Protein AF-A0A3B9NV76-F1 (afdb_monomer_lite)

Structure (mmCIF, N/CA/C/O backbone):
data_AF-A0A3B9NV76-F1
#
_entry.id   AF-A0A3B9NV76-F1
#
loop_
_atom_site.group_PDB
_atom_site.id
_atom_site.type_symbol
_atom_site.label_atom_id
_atom_site.label_alt_id
_atom_site.label_comp_id
_atom_site.label_asym_id
_atom_site.label_entity_id
_atom_site.label_seq_id
_atom_site.pdbx_PDB_ins_code
_atom_site.Cartn_x
_atom_site.Cartn_y
_atom_site.Cartn_z
_atom_site.occupancy
_atom_site.B_iso_or_equiv
_atom_site.auth_seq_id
_atom_site.auth_comp_id
_atom_site.auth_asym_id
_atom_site.auth_atom_id
_atom_site.pdbx_PDB_model_num
ATOM 1 N N . MET A 1 1 ? 49.166 4.875 -33.385 1.00 52.06 1 MET A N 1
ATOM 2 C CA . MET A 1 1 ? 49.698 3.886 -34.347 1.00 52.06 1 MET A CA 1
ATOM 3 C C . MET A 1 1 ? 51.202 4.058 -34.352 1.00 52.06 1 MET A C 1
ATOM 5 O O . MET A 1 1 ? 51.636 5.178 -34.588 1.00 52.06 1 MET A O 1
ATOM 9 N N . ASP A 1 2 ? 51.957 3.009 -34.042 1.00 41.31 2 ASP A N 1
ATOM 10 C CA . ASP A 1 2 ? 53.399 2.973 -34.305 1.00 41.31 2 ASP A CA 1
ATOM 11 C C . ASP A 1 2 ? 53.609 2.638 -35.794 1.00 41.31 2 ASP A C 1
ATOM 13 O O . ASP A 1 2 ? 52.880 1.805 -36.341 1.00 41.31 2 ASP A O 1
ATOM 17 N N . VAL A 1 3 ? 54.504 3.350 -36.479 1.00 53.75 3 VAL A N 1
ATOM 18 C CA . VAL A 1 3 ? 54.592 3.386 -37.951 1.00 53.75 3 VAL A CA 1
ATOM 19 C C . VAL A 1 3 ? 55.980 2.985 -38.437 1.00 53.75 3 VAL A C 1
ATOM 21 O O . VAL A 1 3 ? 56.917 3.776 -38.414 1.00 53.75 3 VAL A O 1
ATOM 24 N N . SER A 1 4 ? 56.086 1.775 -38.987 1.00 53.44 4 SER A N 1
ATOM 25 C CA . SER A 1 4 ? 57.251 1.292 -39.741 1.00 53.44 4 SER A CA 1
ATOM 26 C C . SER A 1 4 ? 57.114 1.529 -41.259 1.00 53.44 4 SER A C 1
ATOM 28 O O . SER A 1 4 ? 57.466 0.672 -42.067 1.00 53.44 4 SER A O 1
ATOM 30 N N . GLY A 1 5 ? 56.585 2.688 -41.679 1.00 62.75 5 GLY A N 1
ATOM 31 C CA . GLY A 1 5 ? 56.423 3.037 -43.098 1.00 62.75 5 GLY A CA 1
ATOM 32 C C . GLY A 1 5 ? 55.831 4.431 -43.345 1.00 62.75 5 GLY A C 1
ATOM 33 O O . GLY A 1 5 ? 55.229 5.025 -42.455 1.00 62.75 5 GLY A O 1
ATOM 34 N N . SER A 1 6 ? 56.000 4.962 -44.562 1.00 58.28 6 SER A N 1
ATOM 35 C CA . SER A 1 6 ? 55.630 6.341 -44.938 1.00 58.28 6 SER A CA 1
ATOM 36 C C . SER A 1 6 ? 54.193 6.513 -45.452 1.00 58.28 6 SER A C 1
ATOM 38 O O . SER A 1 6 ? 53.799 7.622 -45.813 1.00 58.28 6 SER A O 1
ATOM 40 N N . THR A 1 7 ? 53.380 5.452 -45.514 1.00 53.25 7 THR A N 1
ATOM 41 C CA . THR A 1 7 ? 51.989 5.549 -45.988 1.00 53.25 7 THR A CA 1
ATOM 42 C C . THR A 1 7 ? 51.076 4.597 -45.222 1.00 53.25 7 THR A C 1
ATOM 44 O O . THR A 1 7 ? 51.185 3.379 -45.336 1.00 53.25 7 THR A O 1
ATOM 47 N N . ILE A 1 8 ? 50.142 5.162 -44.455 1.00 58.53 8 ILE A N 1
ATOM 48 C CA . ILE A 1 8 ? 49.041 4.421 -43.834 1.00 58.53 8 ILE A CA 1
ATOM 49 C C . ILE A 1 8 ? 47.914 4.354 -44.867 1.00 58.53 8 ILE A C 1
ATOM 51 O O . ILE A 1 8 ? 47.322 5.381 -45.187 1.00 58.53 8 ILE A O 1
ATOM 55 N N . THR A 1 9 ? 47.608 3.163 -45.384 1.00 58.91 9 THR A N 1
ATOM 56 C CA . THR A 1 9 ? 46.410 2.953 -46.214 1.00 58.91 9 THR A CA 1
ATOM 57 C C . THR A 1 9 ? 45.341 2.288 -45.346 1.00 58.91 9 THR A C 1
ATOM 59 O O . THR A 1 9 ? 45.546 1.145 -44.934 1.00 58.91 9 THR A O 1
ATOM 62 N N . PRO A 1 10 ? 44.232 2.971 -45.006 1.00 62.22 10 PRO A N 1
ATOM 63 C CA . PRO A 1 10 ? 43.134 2.353 -44.273 1.00 62.22 10 PRO A CA 1
ATOM 64 C C . PRO A 1 10 ? 42.539 1.195 -45.082 1.00 62.22 10 PRO A C 1
ATOM 66 O O . PRO A 1 10 ? 42.147 1.384 -46.232 1.00 62.22 10 PRO A O 1
ATOM 69 N N . ASP A 1 11 ? 42.467 0.007 -44.484 1.00 67.62 11 ASP A N 1
ATOM 70 C CA . ASP A 1 11 ? 41.766 -1.136 -45.073 1.00 67.62 11 ASP A CA 1
ATOM 71 C C . ASP A 1 11 ? 40.276 -1.098 -44.687 1.00 67.62 11 ASP A C 1
ATOM 73 O O . ASP A 1 11 ? 39.910 -0.607 -43.615 1.00 67.62 11 ASP A O 1
ATOM 77 N N . ARG A 1 12 ? 39.407 -1.613 -45.560 1.00 72.50 12 ARG A N 1
ATOM 78 C CA . ARG A 1 12 ? 37.956 -1.692 -45.342 1.00 72.50 12 ARG A CA 1
ATOM 79 C C . ARG A 1 12 ? 37.466 -3.097 -45.663 1.00 72.50 12 ARG A C 1
ATOM 81 O O . ARG A 1 12 ? 37.439 -3.501 -46.824 1.00 72.50 12 ARG A O 1
ATOM 88 N N . LYS A 1 13 ? 36.969 -3.801 -44.645 1.00 80.62 13 LYS A N 1
ATOM 89 C CA . LYS A 1 13 ? 36.337 -5.119 -44.775 1.00 80.62 13 LYS A CA 1
ATOM 90 C C . LYS A 1 13 ? 34.837 -5.008 -44.494 1.00 80.62 13 LYS A C 1
ATOM 92 O O . LYS A 1 13 ? 34.452 -4.597 -43.407 1.00 80.62 13 LYS A O 1
ATOM 97 N N . ASN A 1 14 ? 34.009 -5.427 -45.450 1.00 83.94 14 ASN A N 1
ATOM 98 C CA . ASN A 1 14 ? 32.573 -5.630 -45.249 1.00 83.94 14 ASN A CA 1
ATOM 99 C C . ASN A 1 14 ? 32.294 -7.135 -45.303 1.00 83.94 14 ASN A C 1
ATOM 101 O O . ASN A 1 14 ? 32.688 -7.786 -46.273 1.00 83.94 14 ASN A O 1
ATOM 105 N N . THR A 1 15 ? 31.614 -7.676 -44.294 1.00 87.62 15 THR A N 1
ATOM 106 C CA . THR A 1 15 ? 31.337 -9.114 -44.197 1.00 87.62 15 THR A CA 1
ATOM 107 C C . THR A 1 15 ? 29.867 -9.338 -43.866 1.00 87.62 15 THR A C 1
ATOM 109 O O . THR A 1 15 ? 29.367 -8.782 -42.893 1.00 87.62 15 THR A O 1
ATOM 112 N N . LEU A 1 16 ? 29.183 -10.160 -44.665 1.00 90.06 16 LEU A N 1
ATOM 113 C CA . LEU A 1 16 ? 27.851 -10.663 -44.341 1.00 90.06 16 LEU A CA 1
ATOM 114 C C . LEU A 1 16 ? 28.004 -11.952 -43.527 1.00 90.06 16 LEU A C 1
ATOM 116 O O . LEU A 1 16 ? 28.670 -12.882 -43.978 1.00 90.06 16 LEU A O 1
ATOM 120 N N . ILE A 1 17 ? 27.388 -12.003 -42.349 1.00 89.94 17 ILE A N 1
ATOM 121 C CA . ILE A 1 17 ? 27.389 -13.177 -41.471 1.00 89.94 17 ILE A CA 1
ATOM 122 C C . ILE A 1 17 ? 25.996 -13.801 -41.545 1.00 89.94 17 ILE A C 1
ATOM 124 O O . ILE A 1 17 ? 25.018 -13.169 -41.157 1.00 89.94 17 ILE A O 1
ATOM 128 N N . THR A 1 18 ? 25.896 -15.016 -42.082 1.00 88.44 18 THR A N 1
ATOM 129 C CA 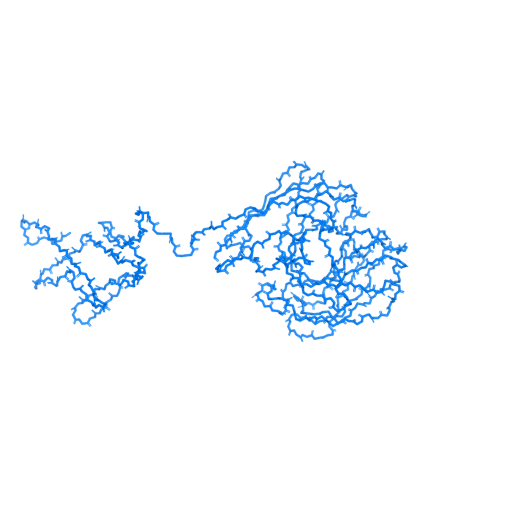. THR A 1 18 ? 24.615 -15.722 -42.282 1.00 88.44 18 THR A CA 1
ATOM 130 C C . THR A 1 18 ? 24.450 -16.951 -41.388 1.00 88.44 18 THR A C 1
ATOM 132 O O . THR A 1 18 ? 23.362 -17.517 -41.325 1.00 88.44 18 THR A O 1
ATOM 135 N N . THR A 1 19 ? 25.506 -17.360 -40.681 1.00 85.50 19 THR A N 1
ATOM 136 C CA . THR A 1 19 ? 25.521 -18.512 -39.771 1.00 85.50 19 THR A CA 1
ATOM 137 C C . THR A 1 19 ? 26.186 -18.147 -38.449 1.00 85.50 19 THR A C 1
ATOM 139 O O . THR A 1 19 ? 27.115 -17.340 -38.419 1.00 85.50 19 THR A O 1
ATOM 142 N N . ALA A 1 20 ? 25.729 -18.762 -37.356 1.00 84.81 20 ALA A N 1
ATOM 143 C CA . ALA A 1 20 ? 26.245 -18.532 -36.007 1.00 84.81 20 ALA A CA 1
ATOM 144 C C . ALA A 1 20 ? 27.605 -19.223 -35.799 1.00 84.81 20 ALA A C 1
ATOM 146 O O . ALA A 1 20 ? 27.704 -20.293 -35.204 1.00 84.81 20 ALA A O 1
ATOM 147 N N . THR A 1 21 ? 28.656 -18.616 -36.342 1.00 87.50 21 THR A N 1
ATOM 148 C CA . THR A 1 21 ? 30.046 -19.075 -36.240 1.00 87.50 21 THR A CA 1
ATOM 149 C C . THR A 1 21 ? 30.985 -17.885 -36.083 1.00 87.50 21 THR A C 1
ATOM 151 O O . THR A 1 21 ? 30.683 -16.779 -36.538 1.00 87.50 21 THR A O 1
ATOM 154 N N . THR A 1 22 ? 32.168 -18.111 -35.514 1.00 89.62 22 THR A N 1
ATOM 155 C CA . THR A 1 22 ? 33.201 -17.074 -35.415 1.00 89.62 22 THR A CA 1
ATOM 156 C C . THR A 1 22 ? 33.644 -16.616 -36.801 1.00 89.62 22 THR A C 1
ATOM 158 O O . THR A 1 22 ? 34.047 -17.423 -37.637 1.00 89.62 22 THR A O 1
ATOM 161 N N . THR A 1 23 ? 33.589 -15.307 -37.037 1.00 91.88 23 THR A N 1
ATOM 162 C CA . THR A 1 23 ? 33.990 -14.691 -38.305 1.00 91.88 23 THR A CA 1
ATOM 163 C C . THR A 1 23 ? 35.162 -13.748 -38.075 1.00 91.88 23 THR A C 1
ATOM 165 O O . THR A 1 23 ? 35.040 -12.752 -37.366 1.00 91.88 23 THR A O 1
ATOM 168 N N . THR A 1 24 ? 36.302 -14.027 -38.707 1.00 90.00 24 THR A N 1
ATOM 169 C CA . THR A 1 24 ? 37.481 -13.157 -38.623 1.00 90.00 24 THR A CA 1
ATOM 170 C C . THR A 1 24 ? 37.278 -11.901 -39.471 1.00 90.00 24 THR A C 1
ATOM 172 O O . THR A 1 24 ? 37.305 -11.956 -40.702 1.00 90.00 24 THR A O 1
ATOM 175 N N . VAL A 1 25 ? 37.096 -10.753 -38.816 1.00 87.38 25 VAL A N 1
ATOM 176 C CA . VAL A 1 25 ? 36.941 -9.443 -39.481 1.00 87.38 25 VAL A CA 1
ATOM 177 C C . VAL A 1 25 ? 38.267 -8.705 -39.669 1.00 87.38 25 VAL A C 1
ATOM 179 O O . VAL A 1 25 ? 38.421 -7.958 -40.633 1.00 87.38 25 VAL A O 1
ATOM 182 N N . VAL A 1 26 ? 39.253 -8.970 -38.807 1.00 87.31 26 VAL A N 1
ATOM 183 C CA . VAL A 1 26 ? 40.629 -8.474 -38.924 1.00 87.31 26 VAL A CA 1
ATOM 184 C C . VAL A 1 26 ? 41.573 -9.649 -38.701 1.00 87.31 26 VAL A C 1
ATOM 186 O O . VAL A 1 26 ? 41.564 -10.262 -37.640 1.00 87.31 26 VAL A O 1
ATOM 189 N N . GLY A 1 27 ? 42.350 -9.993 -39.728 1.00 85.06 27 GLY A N 1
ATOM 190 C CA . GLY A 1 27 ? 43.360 -11.046 -39.632 1.00 85.06 27 GLY A CA 1
ATOM 191 C C . GLY A 1 27 ? 44.607 -10.584 -38.879 1.00 85.06 27 GLY A C 1
ATOM 192 O O . GLY A 1 27 ? 44.896 -9.383 -38.824 1.00 85.06 27 GLY A O 1
ATOM 193 N N . SER A 1 28 ? 45.361 -11.546 -38.345 1.00 83.94 28 SER A N 1
ATOM 194 C CA . SER A 1 28 ? 46.619 -11.279 -37.650 1.00 83.94 28 SER A CA 1
ATOM 195 C C . SER A 1 28 ? 47.610 -10.532 -38.553 1.00 83.94 28 SER A C 1
ATOM 197 O O . SER A 1 28 ? 47.698 -10.823 -39.751 1.00 83.94 28 SER A O 1
ATOM 199 N N . PRO A 1 29 ? 48.356 -9.556 -38.010 1.00 82.69 29 PRO A N 1
ATOM 200 C CA . PRO A 1 29 ? 49.415 -8.889 -38.752 1.00 82.69 29 PRO A CA 1
ATOM 201 C C . PRO A 1 29 ? 50.539 -9.863 -39.139 1.00 82.69 29 PRO A C 1
ATOM 203 O O . PRO A 1 29 ? 50.725 -10.906 -38.513 1.00 82.69 29 PRO A O 1
ATOM 206 N N . ALA A 1 30 ? 51.327 -9.494 -40.154 1.00 80.25 30 ALA A N 1
ATOM 207 C CA . ALA A 1 30 ? 52.591 -10.173 -40.420 1.00 80.25 30 ALA A CA 1
ATOM 208 C C . ALA A 1 30 ? 53.549 -9.985 -39.229 1.00 80.25 30 ALA A C 1
ATOM 210 O O . ALA A 1 30 ? 53.411 -9.025 -38.462 1.00 80.25 30 ALA A O 1
ATOM 211 N N . ALA A 1 31 ? 54.524 -10.884 -39.083 1.00 81.81 31 ALA A N 1
ATOM 212 C CA . ALA A 1 31 ? 55.492 -10.833 -37.989 1.00 81.81 31 ALA A CA 1
ATOM 213 C C . ALA A 1 31 ? 56.103 -9.426 -37.827 1.00 81.81 31 ALA A C 1
ATOM 215 O O . ALA A 1 31 ? 56.426 -8.761 -38.812 1.00 81.81 31 ALA A O 1
ATOM 216 N N . SER A 1 32 ? 56.234 -8.980 -36.574 1.00 80.12 32 SER A N 1
ATOM 217 C CA . SER A 1 32 ? 56.771 -7.661 -36.197 1.00 80.12 32 SER A CA 1
ATOM 218 C C . SER A 1 32 ? 55.958 -6.448 -36.675 1.00 80.12 32 SER A C 1
ATOM 220 O O . SER A 1 32 ? 56.473 -5.332 -36.686 1.00 80.12 32 SER A O 1
ATOM 222 N N . THR A 1 33 ? 54.682 -6.632 -37.031 1.00 78.75 33 THR A N 1
ATOM 223 C CA . THR A 1 33 ? 53.743 -5.528 -37.280 1.00 78.75 33 THR A CA 1
ATOM 224 C C . THR A 1 33 ? 52.558 -5.594 -36.318 1.00 78.75 33 THR A C 1
ATOM 226 O O . THR A 1 33 ? 52.201 -6.662 -35.826 1.00 78.75 33 THR A O 1
ATOM 229 N N . GLN A 1 34 ? 51.956 -4.445 -36.016 1.00 78.75 34 GLN A N 1
ATOM 230 C CA . GLN A 1 34 ? 50.774 -4.339 -35.158 1.00 78.75 34 GLN A CA 1
ATOM 231 C C . GLN A 1 34 ? 49.618 -3.736 -35.954 1.00 78.75 34 GLN A C 1
ATOM 233 O O . GLN A 1 34 ? 49.819 -2.868 -36.804 1.00 78.75 34 GLN A O 1
ATOM 238 N N . ARG A 1 35 ? 48.393 -4.185 -35.672 1.00 79.44 35 ARG A N 1
ATOM 239 C CA . ARG A 1 35 ? 47.164 -3.603 -36.221 1.00 79.44 35 ARG A CA 1
ATOM 240 C C . ARG A 1 35 ? 46.289 -3.151 -35.070 1.00 79.44 35 ARG A C 1
ATOM 242 O O . ARG A 1 35 ? 46.080 -3.908 -34.131 1.00 79.44 35 ARG A O 1
ATOM 249 N N . ASN A 1 36 ? 45.765 -1.936 -35.178 1.00 79.81 36 ASN A N 1
ATOM 250 C CA . ASN A 1 36 ? 44.708 -1.474 -34.296 1.00 79.81 36 ASN A CA 1
ATOM 251 C C . ASN A 1 36 ? 43.408 -1.352 -35.087 1.00 79.81 36 ASN A C 1
ATOM 253 O O . ASN A 1 36 ? 43.408 -0.828 -36.205 1.00 79.81 36 ASN A O 1
ATOM 257 N N . VAL A 1 37 ? 42.310 -1.815 -34.499 1.00 84.94 37 VAL A N 1
ATOM 258 C CA . VAL A 1 37 ? 40.975 -1.610 -35.058 1.00 84.94 37 VAL A CA 1
ATOM 259 C C . VAL A 1 37 ? 40.571 -0.177 -34.747 1.00 84.94 37 VAL A C 1
ATOM 261 O O . VAL A 1 37 ? 40.493 0.204 -33.586 1.00 84.94 37 VAL A O 1
ATOM 264 N N . LYS A 1 38 ? 40.350 0.638 -35.784 1.00 85.38 38 LYS A N 1
ATOM 265 C CA . LYS A 1 38 ? 39.948 2.041 -35.601 1.00 85.38 38 LYS A CA 1
ATOM 266 C C . LYS A 1 38 ? 38.467 2.168 -35.243 1.00 85.38 38 LYS A C 1
ATOM 268 O O . LYS A 1 38 ? 38.107 2.984 -34.409 1.00 85.38 38 LYS A O 1
ATOM 273 N N . ALA A 1 39 ? 37.627 1.375 -35.901 1.00 89.31 39 ALA A N 1
ATOM 274 C CA . ALA A 1 39 ? 36.199 1.306 -35.644 1.00 89.31 39 ALA A CA 1
ATOM 275 C C . ALA A 1 39 ? 35.648 -0.044 -36.114 1.00 89.31 39 ALA A C 1
ATOM 277 O O . ALA A 1 39 ? 36.176 -0.640 -37.058 1.00 89.31 39 ALA A O 1
ATOM 278 N N . LEU A 1 40 ? 34.576 -0.502 -35.475 1.00 91.94 40 LEU A N 1
ATOM 279 C CA . LEU A 1 40 ? 33.842 -1.706 -35.855 1.00 91.94 40 LEU A CA 1
ATOM 280 C C . LEU A 1 40 ? 32.346 -1.421 -35.764 1.00 91.94 40 LEU A C 1
ATOM 282 O O . LEU A 1 40 ? 31.889 -0.884 -34.762 1.00 91.94 40 LEU A O 1
ATOM 286 N N . TYR A 1 41 ? 31.589 -1.789 -36.795 1.00 92.69 41 TYR A N 1
ATOM 287 C CA . TYR A 1 41 ? 30.140 -1.597 -36.853 1.00 92.69 41 TYR A CA 1
ATOM 288 C C . TYR A 1 41 ? 29.492 -2.932 -37.202 1.00 92.69 41 TYR A C 1
ATOM 290 O O . TYR A 1 41 ? 29.732 -3.471 -38.283 1.00 92.69 41 TYR A O 1
ATOM 298 N N . ILE A 1 42 ? 28.699 -3.475 -36.284 1.00 94.12 42 ILE A N 1
ATOM 299 C CA . ILE A 1 42 ? 28.010 -4.756 -36.443 1.00 94.12 42 ILE A CA 1
ATOM 300 C C . ILE A 1 42 ? 26.518 -4.490 -36.310 1.00 94.12 42 ILE A C 1
ATOM 302 O O . ILE A 1 42 ? 26.089 -3.913 -35.317 1.00 94.12 42 ILE A O 1
ATOM 306 N N . ALA A 1 43 ? 25.726 -4.899 -37.297 1.00 94.25 43 ALA A N 1
ATOM 307 C CA . ALA A 1 43 ? 24.280 -4.712 -37.289 1.00 94.25 43 ALA A CA 1
ATOM 308 C C . ALA A 1 43 ? 23.566 -6.050 -37.479 1.00 94.25 43 ALA A C 1
ATOM 310 O O . ALA A 1 43 ? 23.946 -6.839 -38.347 1.00 94.25 43 ALA A O 1
ATOM 311 N N . ASN A 1 44 ? 22.507 -6.280 -36.703 1.00 94.44 44 ASN A N 1
ATOM 312 C CA . ASN A 1 44 ? 21.595 -7.390 -36.944 1.00 94.44 44 ASN A CA 1
ATOM 313 C C . ASN A 1 44 ? 20.584 -6.964 -38.014 1.00 94.44 44 ASN A C 1
ATOM 315 O O . ASN A 1 44 ? 19.623 -6.256 -37.732 1.00 94.44 44 ASN A O 1
ATOM 319 N N . ASN A 1 45 ? 20.796 -7.395 -39.254 1.00 91.50 45 ASN A N 1
ATOM 320 C CA . ASN A 1 45 ? 19.904 -7.098 -40.377 1.00 91.50 45 ASN A CA 1
ATOM 321 C C . ASN A 1 45 ? 18.836 -8.183 -40.618 1.00 91.50 45 ASN A C 1
ATOM 323 O O . ASN A 1 45 ? 18.231 -8.214 -41.691 1.00 91.50 45 ASN A O 1
ATOM 327 N N . SER A 1 46 ? 18.618 -9.090 -39.661 1.00 87.44 46 SER A N 1
ATOM 328 C CA . SER A 1 46 ? 17.618 -10.147 -39.805 1.00 87.44 46 SER A CA 1
ATOM 329 C C . SER A 1 46 ? 16.190 -9.586 -39.818 1.00 87.44 46 SER A C 1
ATOM 331 O O . SER A 1 46 ? 15.922 -8.482 -39.350 1.00 87.44 46 SER A O 1
ATOM 333 N N . LEU A 1 47 ? 15.242 -10.373 -40.333 1.00 83.56 47 LEU A N 1
ATOM 334 C CA . LEU A 1 47 ? 13.828 -9.988 -40.418 1.00 83.56 47 LEU A CA 1
ATOM 335 C C . LEU A 1 47 ? 13.026 -10.285 -39.135 1.00 83.56 47 LEU A C 1
ATOM 337 O O . LEU A 1 47 ? 11.819 -10.057 -39.114 1.00 83.56 47 LEU A O 1
ATOM 341 N N . GLY A 1 48 ? 13.658 -10.792 -38.069 1.00 77.75 48 GLY A N 1
ATOM 342 C CA . GLY A 1 48 ? 12.920 -11.172 -36.856 1.00 77.75 48 GLY A CA 1
ATOM 343 C C . GLY A 1 48 ? 13.690 -11.920 -35.765 1.00 77.75 48 GLY A C 1
ATOM 344 O O . GLY A 1 48 ? 13.130 -12.145 -34.698 1.00 77.75 48 GLY A O 1
ATOM 345 N N . GLY A 1 49 ? 14.950 -12.307 -35.990 1.00 87.44 49 GLY A N 1
ATOM 346 C CA . GLY A 1 49 ? 15.741 -13.041 -35.001 1.00 87.44 49 GLY A CA 1
ATOM 347 C C . GLY A 1 49 ? 16.556 -12.108 -34.109 1.00 87.44 49 GLY A C 1
ATOM 348 O O . GLY A 1 49 ? 17.283 -11.257 -34.611 1.00 87.44 49 GLY A O 1
ATOM 349 N N . SER A 1 50 ? 16.483 -12.289 -32.792 1.00 89.12 50 SER A N 1
ATOM 350 C CA . SER A 1 50 ? 17.480 -11.698 -31.887 1.00 89.12 50 SER A CA 1
ATOM 351 C C . SER A 1 50 ? 18.787 -12.481 -32.001 1.00 89.12 50 SER A C 1
ATOM 353 O O . SER A 1 50 ? 18.761 -13.687 -32.252 1.00 89.12 50 SER A O 1
ATOM 355 N N . THR A 1 51 ? 19.932 -11.822 -31.855 1.00 89.31 51 THR A N 1
ATOM 356 C CA . THR A 1 51 ? 21.238 -12.478 -31.996 1.00 89.31 51 THR A CA 1
ATOM 357 C C . THR A 1 51 ? 22.190 -12.009 -30.914 1.00 89.31 51 THR A C 1
ATOM 359 O O . THR A 1 51 ? 22.389 -10.813 -30.724 1.00 89.31 51 THR A O 1
ATOM 362 N N . GLU A 1 52 ? 22.785 -12.965 -30.215 1.00 93.00 52 GLU A N 1
ATOM 363 C CA . GLU A 1 52 ? 23.884 -12.722 -29.294 1.00 93.00 52 GLU A CA 1
ATOM 364 C C . GLU A 1 52 ? 25.171 -12.516 -30.099 1.00 93.00 52 GLU A C 1
ATOM 366 O O . GLU A 1 52 ? 25.566 -13.361 -30.904 1.00 93.00 52 GLU A O 1
ATOM 371 N N . VAL A 1 53 ? 25.799 -11.357 -29.924 1.00 93.75 53 VAL A N 1
ATOM 372 C CA . VAL A 1 53 ? 26.991 -10.945 -30.661 1.00 93.75 53 VAL A CA 1
ATOM 373 C C . VAL A 1 53 ? 28.096 -10.660 -29.659 1.00 93.75 53 VAL A C 1
ATOM 375 O O . VAL A 1 53 ? 28.041 -9.671 -28.931 1.00 93.75 53 VAL A O 1
ATOM 378 N N . ALA A 1 54 ? 29.108 -11.525 -29.652 1.00 94.81 54 ALA A N 1
ATOM 379 C CA . ALA A 1 54 ? 30.328 -11.356 -28.875 1.00 94.81 54 ALA A CA 1
ATOM 380 C C . ALA A 1 54 ? 31.494 -10.964 -29.790 1.00 94.81 54 ALA A C 1
ATOM 382 O O . ALA A 1 54 ? 31.683 -11.538 -30.868 1.00 94.81 54 ALA A O 1
ATOM 383 N N . VAL A 1 55 ? 32.295 -9.995 -29.351 1.00 94.88 55 VAL A N 1
ATOM 384 C CA . VAL A 1 55 ? 33.552 -9.629 -30.006 1.00 94.88 55 VAL A CA 1
ATOM 385 C C . VAL A 1 55 ? 34.702 -10.206 -29.202 1.00 94.88 55 VAL A C 1
ATOM 387 O O . VAL A 1 55 ? 34.894 -9.864 -28.036 1.00 94.88 55 VAL A O 1
ATOM 390 N N . VAL A 1 56 ? 35.493 -11.055 -29.852 1.00 94.50 56 VAL A N 1
ATOM 391 C CA . VAL A 1 56 ? 36.639 -11.731 -29.244 1.00 94.50 56 VAL A CA 1
ATOM 392 C C . VAL A 1 56 ? 37.951 -11.309 -29.898 1.00 94.50 56 VAL A C 1
ATOM 394 O O . VAL A 1 56 ? 37.999 -10.980 -31.084 1.00 94.50 56 VAL A O 1
ATOM 397 N N . HIS A 1 57 ? 39.030 -11.364 -29.126 1.00 92.50 57 HIS A N 1
ATOM 398 C CA . HIS A 1 57 ? 40.403 -11.207 -29.587 1.00 92.50 57 HIS A CA 1
ATOM 399 C C . HIS A 1 57 ? 41.196 -12.476 -29.270 1.00 92.50 57 HIS A C 1
ATOM 401 O O . HIS A 1 57 ? 41.057 -13.042 -28.186 1.00 92.50 57 HIS A O 1
ATOM 407 N N . THR A 1 58 ? 42.028 -12.926 -30.209 1.00 90.81 58 THR A N 1
ATOM 408 C CA . THR A 1 58 ? 42.865 -14.114 -30.029 1.00 90.81 58 THR A CA 1
ATOM 409 C C . THR A 1 58 ? 44.302 -13.857 -30.455 1.00 90.81 58 THR A C 1
ATOM 411 O O . THR A 1 58 ? 44.548 -13.197 -31.462 1.00 90.81 58 THR A O 1
ATOM 414 N N . ASP A 1 59 ? 45.246 -14.407 -29.695 1.00 88.56 59 ASP A N 1
ATOM 415 C CA . ASP A 1 59 ? 46.675 -14.445 -30.032 1.00 88.56 59 ASP A CA 1
ATOM 416 C C . ASP A 1 59 ? 47.079 -15.768 -30.724 1.00 88.56 59 ASP A C 1
ATOM 418 O O . ASP A 1 59 ? 48.262 -16.039 -30.925 1.00 88.56 59 ASP A O 1
ATOM 422 N N . GLY A 1 60 ? 46.096 -16.600 -31.096 1.00 86.00 60 GLY A N 1
ATOM 423 C CA . GLY A 1 60 ? 46.287 -17.941 -31.657 1.00 86.00 60 GLY A CA 1
ATOM 424 C C . GLY A 1 60 ? 46.349 -19.062 -30.613 1.00 86.00 60 GLY A C 1
ATOM 425 O O . GLY A 1 60 ? 46.234 -20.225 -30.986 1.00 86.00 60 GLY A O 1
ATOM 426 N N . THR A 1 61 ? 46.484 -18.731 -29.324 1.00 90.75 61 THR A N 1
ATOM 427 C CA . THR A 1 61 ? 46.462 -19.686 -28.200 1.00 90.75 61 THR A CA 1
ATOM 428 C C . THR A 1 61 ? 45.326 -19.373 -27.226 1.00 90.75 61 THR A C 1
ATOM 430 O O . THR A 1 61 ? 44.541 -20.250 -26.877 1.00 90.75 61 THR A O 1
ATOM 433 N N . ASN A 1 62 ? 45.204 -18.112 -26.820 1.00 92.88 62 ASN A N 1
ATOM 434 C CA . ASN A 1 62 ? 44.190 -17.599 -25.913 1.00 92.88 62 ASN A CA 1
ATOM 435 C C . ASN A 1 62 ? 43.096 -16.873 -26.696 1.00 92.88 62 ASN A C 1
ATOM 437 O O . ASN A 1 62 ? 43.356 -16.242 -27.724 1.00 92.88 62 ASN A O 1
ATOM 441 N N . VAL A 1 63 ? 41.870 -16.926 -26.182 1.00 93.94 63 VAL A N 1
ATOM 442 C CA . VAL A 1 63 ? 40.727 -16.167 -26.696 1.00 93.94 63 VAL A CA 1
ATOM 443 C C . VAL A 1 63 ? 40.138 -15.377 -25.537 1.00 93.94 63 VAL A C 1
ATOM 445 O O . VAL A 1 63 ? 39.843 -15.949 -24.490 1.00 93.94 63 VAL A O 1
ATOM 448 N N . VAL A 1 64 ? 39.982 -14.068 -25.719 1.00 94.44 64 VAL A N 1
ATOM 449 C CA . VAL A 1 64 ? 39.400 -13.162 -24.724 1.00 94.44 64 VAL A CA 1
ATOM 450 C C . VAL A 1 64 ? 38.203 -12.459 -25.343 1.00 94.44 64 VAL A C 1
ATOM 452 O O . VAL A 1 64 ? 38.305 -11.907 -26.439 1.00 94.44 64 VAL A O 1
ATOM 455 N N . GLU A 1 65 ? 37.075 -12.468 -24.642 1.00 95.06 65 GLU A N 1
ATOM 456 C CA . GLU A 1 65 ? 35.912 -11.661 -25.000 1.00 95.06 65 GLU A CA 1
ATOM 457 C C . GLU A 1 65 ? 36.122 -10.214 -24.551 1.00 95.06 65 GLU A C 1
ATOM 459 O O . GLU A 1 65 ? 36.481 -9.948 -23.406 1.00 95.06 65 GLU A O 1
ATOM 464 N N . LEU A 1 66 ? 35.928 -9.276 -25.474 1.00 92.81 66 LEU A N 1
ATOM 465 C CA . LEU A 1 66 ? 36.076 -7.847 -25.216 1.00 92.81 66 LEU A CA 1
ATOM 466 C C . LEU A 1 66 ? 34.746 -7.189 -24.853 1.00 92.81 66 LEU A C 1
ATOM 468 O O . LEU A 1 66 ? 34.726 -6.237 -24.077 1.00 92.81 66 LEU A O 1
ATOM 472 N N . MET A 1 67 ? 33.655 -7.647 -25.471 1.00 93.75 67 MET A N 1
ATOM 473 C CA . MET A 1 67 ? 32.311 -7.111 -25.279 1.00 93.75 67 MET A CA 1
ATOM 474 C C . MET A 1 67 ? 31.274 -8.054 -25.893 1.00 93.75 67 MET A C 1
ATOM 476 O O . MET A 1 67 ? 31.548 -8.696 -26.912 1.00 93.75 67 MET A O 1
ATOM 480 N N . GLN A 1 68 ? 30.064 -8.048 -25.337 1.00 92.75 68 GLN A N 1
ATOM 481 C CA . GLN A 1 68 ? 28.933 -8.819 -25.831 1.00 92.75 68 GLN A CA 1
ATOM 482 C C . GLN A 1 68 ? 27.626 -8.030 -25.715 1.00 92.75 68 GLN A C 1
ATOM 484 O O . GLN A 1 68 ? 27.358 -7.445 -24.668 1.00 92.75 68 GLN A O 1
ATOM 489 N N . PHE A 1 69 ? 26.796 -8.058 -26.764 1.00 91.69 69 PHE A N 1
ATOM 490 C CA . PHE A 1 69 ? 25.421 -7.542 -26.748 1.00 91.69 69 PHE A CA 1
ATOM 491 C C . PHE A 1 69 ? 24.438 -8.555 -27.344 1.00 91.69 69 PHE A C 1
ATOM 493 O O . PHE A 1 69 ? 24.787 -9.336 -28.229 1.00 91.69 69 PHE A O 1
ATOM 500 N N . ILE A 1 70 ? 23.179 -8.497 -26.907 1.00 91.06 70 ILE A N 1
ATOM 501 C CA . ILE A 1 70 ? 22.059 -9.115 -27.624 1.00 91.06 70 ILE A CA 1
ATOM 502 C C . ILE A 1 70 ? 21.479 -8.043 -28.543 1.00 91.06 70 ILE A C 1
ATOM 504 O O . ILE A 1 70 ? 20.941 -7.051 -28.063 1.00 91.06 70 ILE A O 1
ATOM 508 N N . LEU A 1 71 ? 21.596 -8.238 -29.854 1.00 92.38 71 LEU A N 1
ATOM 509 C CA . LEU A 1 71 ? 21.058 -7.321 -30.855 1.00 92.38 71 LEU A CA 1
ATOM 510 C C . LEU A 1 71 ? 19.702 -7.828 -31.349 1.00 92.38 71 LEU A C 1
ATOM 512 O O . LEU A 1 71 ? 19.616 -8.916 -31.931 1.00 92.38 71 LEU A O 1
ATOM 516 N N . LEU A 1 72 ? 18.645 -7.036 -31.171 1.00 91.06 72 LEU A N 1
ATOM 517 C CA . LEU A 1 72 ? 17.351 -7.274 -31.817 1.00 91.06 72 LEU A CA 1
ATOM 518 C C . LEU A 1 72 ? 17.435 -6.955 -33.326 1.00 91.06 72 LEU A C 1
ATOM 520 O O . LEU A 1 72 ? 18.367 -6.280 -33.775 1.00 91.06 72 LEU A O 1
ATOM 524 N N . PRO A 1 73 ? 16.465 -7.403 -34.145 1.00 92.56 73 PRO A N 1
ATOM 525 C CA . PRO A 1 73 ? 16.414 -7.040 -35.558 1.00 92.56 73 PRO A CA 1
ATOM 526 C C . PRO A 1 73 ? 16.468 -5.518 -35.770 1.00 92.56 73 PRO A C 1
ATOM 528 O O . PRO A 1 73 ? 15.640 -4.775 -35.234 1.00 92.56 73 PRO A O 1
ATOM 531 N N . GLY A 1 74 ? 17.411 -5.059 -36.587 1.00 90.56 74 GLY A N 1
ATOM 532 C CA . GLY A 1 74 ? 17.655 -3.653 -36.912 1.00 90.56 74 GLY A CA 1
ATOM 533 C C . GLY A 1 74 ? 18.610 -2.913 -35.969 1.00 90.56 74 GLY A C 1
ATOM 534 O O . GLY A 1 74 ? 18.955 -1.773 -36.263 1.00 90.56 74 GLY A O 1
ATOM 535 N N . GLU A 1 75 ? 19.053 -3.525 -34.872 1.00 94.25 75 GLU A N 1
ATOM 536 C CA . GLU A 1 75 ? 19.969 -2.901 -33.907 1.00 94.25 75 GLU A CA 1
ATOM 537 C C . GLU A 1 75 ? 21.440 -3.047 -34.300 1.00 94.25 75 GLU A C 1
ATOM 539 O O . GLU A 1 75 ? 21.802 -3.874 -35.147 1.00 94.25 75 GLU A O 1
ATOM 544 N N . ASN A 1 76 ? 22.306 -2.250 -33.666 1.00 93.94 76 ASN A N 1
ATOM 545 C CA . ASN A 1 76 ? 23.741 -2.304 -33.920 1.00 93.94 76 ASN A CA 1
ATOM 546 C C . ASN A 1 76 ? 24.621 -2.154 -32.672 1.00 93.94 76 ASN A C 1
ATOM 548 O O . ASN A 1 76 ? 24.265 -1.519 -31.681 1.00 93.94 76 ASN A O 1
ATOM 552 N N . MET A 1 77 ? 25.806 -2.747 -32.781 1.00 94.06 77 MET A N 1
ATOM 553 C CA . MET A 1 77 ? 26.946 -2.626 -31.885 1.00 94.06 77 MET A CA 1
ATOM 554 C C . MET A 1 77 ? 28.043 -1.847 -32.603 1.00 94.06 77 MET A C 1
ATOM 556 O O . MET A 1 77 ? 28.433 -2.203 -33.720 1.00 94.06 77 MET A O 1
ATOM 560 N N . THR A 1 78 ? 28.578 -0.812 -31.961 1.00 94.50 78 THR A N 1
ATOM 561 C CA . THR A 1 78 ? 29.647 0.005 -32.543 1.00 94.50 78 THR A CA 1
ATOM 562 C C . THR A 1 78 ? 30.817 0.165 -31.587 1.00 94.50 78 THR A C 1
ATOM 564 O O . THR A 1 78 ? 30.617 0.578 -30.447 1.00 94.50 78 THR A O 1
ATOM 567 N N . PHE A 1 79 ? 32.027 -0.093 -32.073 1.00 93.81 79 PHE A N 1
ATOM 568 C CA . PHE A 1 79 ? 33.277 0.367 -31.479 1.00 93.81 79 PHE A CA 1
ATOM 569 C C . PHE A 1 79 ? 33.712 1.637 -32.207 1.00 93.81 79 PHE A C 1
ATOM 571 O O . PHE A 1 79 ? 33.924 1.599 -33.424 1.00 93.81 79 PHE A O 1
ATOM 578 N N . ASN A 1 80 ? 33.789 2.756 -31.492 1.00 88.25 80 ASN A N 1
ATOM 579 C CA . ASN A 1 80 ? 34.117 4.059 -32.069 1.00 88.25 80 ASN A CA 1
ATOM 580 C C . ASN A 1 80 ? 35.621 4.382 -31.967 1.00 88.25 80 ASN A C 1
ATOM 582 O O . ASN A 1 80 ? 36.390 3.685 -31.309 1.00 88.25 80 ASN A O 1
ATOM 586 N N . GLU A 1 81 ? 36.038 5.481 -32.599 1.00 83.69 81 GLU A N 1
ATOM 587 C CA . GLU A 1 81 ? 37.450 5.901 -32.628 1.00 83.69 81 GLU A CA 1
ATOM 588 C C . GLU A 1 81 ? 37.982 6.373 -31.261 1.00 83.69 81 GLU A C 1
ATOM 590 O O . GLU A 1 81 ? 39.191 6.499 -31.079 1.00 83.69 81 GLU A O 1
ATOM 595 N N . GLU A 1 82 ? 37.091 6.608 -30.294 1.00 84.81 82 GLU A N 1
ATOM 596 C CA . GLU A 1 82 ? 37.414 6.995 -28.915 1.00 84.81 82 GLU A CA 1
ATOM 597 C C . GLU A 1 82 ? 37.699 5.777 -28.018 1.00 84.81 82 GLU A C 1
ATOM 599 O O . GLU A 1 82 ? 38.040 5.936 -26.848 1.00 84.81 82 GLU A O 1
ATOM 604 N N . GLY A 1 83 ? 37.566 4.556 -28.552 1.00 84.81 83 GLY A N 1
ATOM 605 C CA . GLY A 1 83 ? 37.779 3.312 -27.812 1.00 84.81 83 GLY A CA 1
ATOM 606 C C . GLY A 1 83 ? 36.564 2.838 -27.009 1.00 84.81 83 GLY A C 1
ATOM 607 O O . GLY A 1 83 ? 36.702 1.959 -26.159 1.00 84.81 83 GLY A O 1
ATOM 608 N N . GLY A 1 84 ? 35.381 3.407 -27.253 1.00 89.69 84 GLY A N 1
ATOM 609 C CA . GLY A 1 84 ? 34.137 3.062 -26.572 1.00 89.69 84 GLY A CA 1
ATOM 610 C C . GLY A 1 84 ? 33.244 2.120 -27.380 1.00 89.69 84 GLY A C 1
ATOM 611 O O . GLY A 1 84 ? 33.109 2.253 -28.599 1.00 89.69 84 GLY A O 1
ATOM 612 N N . TRP A 1 85 ? 32.575 1.204 -26.678 1.00 92.50 85 TRP A N 1
ATOM 613 C CA . TRP A 1 85 ? 31.483 0.395 -27.223 1.00 92.50 85 TRP A CA 1
ATOM 614 C C . TRP A 1 85 ? 30.133 1.079 -26.994 1.00 92.50 85 TRP A C 1
ATOM 616 O O . TRP A 1 85 ? 29.879 1.625 -25.920 1.00 92.50 85 TRP A O 1
ATOM 626 N N . ARG A 1 86 ? 29.250 1.028 -27.993 1.00 91.44 86 ARG A N 1
ATOM 627 C CA . ARG A 1 86 ? 27.862 1.507 -27.915 1.00 91.44 86 ARG A CA 1
ATOM 628 C C . ARG A 1 86 ? 26.919 0.468 -28.510 1.00 91.44 86 ARG A C 1
ATOM 630 O O . ARG A 1 86 ? 27.241 -0.141 -29.530 1.00 91.44 86 ARG A O 1
ATOM 637 N N . HIS A 1 87 ? 25.760 0.304 -27.887 1.00 91.69 87 HIS A N 1
ATOM 638 C CA . HIS A 1 87 ? 24.608 -0.415 -28.433 1.00 91.69 87 HIS A CA 1
ATOM 639 C C . HIS A 1 87 ? 23.592 0.637 -28.862 1.00 91.69 87 HIS A C 1
ATOM 641 O O . HIS A 1 87 ? 23.348 1.577 -28.109 1.00 91.69 87 HIS A O 1
ATOM 647 N N . ARG A 1 88 ? 23.038 0.520 -30.069 1.00 91.31 88 ARG A N 1
ATOM 648 C CA . ARG A 1 88 ? 21.966 1.390 -30.556 1.00 91.31 88 ARG A CA 1
ATOM 649 C C . ARG A 1 88 ? 20.750 0.602 -30.992 1.00 91.31 88 ARG A C 1
ATOM 651 O O . ARG A 1 88 ? 20.879 -0.477 -31.575 1.00 91.31 88 ARG A O 1
ATOM 658 N N . ASP A 1 89 ? 19.589 1.190 -30.745 1.00 88.50 89 ASP A N 1
ATOM 659 C CA . ASP A 1 89 ? 18.310 0.660 -31.192 1.00 88.50 89 ASP A CA 1
ATOM 660 C C . ASP A 1 89 ? 18.140 0.773 -32.723 1.00 88.50 89 ASP A C 1
ATOM 662 O O . ASP A 1 89 ? 18.966 1.354 -33.439 1.00 88.50 89 ASP A O 1
ATOM 666 N N . ARG A 1 90 ? 17.037 0.220 -33.240 1.00 86.44 90 ARG A N 1
ATOM 667 C CA . ARG A 1 90 ? 16.690 0.261 -34.673 1.00 86.44 90 ARG A CA 1
ATOM 668 C C . ARG A 1 90 ? 16.553 1.683 -35.230 1.00 86.44 90 ARG A C 1
ATOM 670 O O . ARG A 1 90 ? 16.728 1.892 -36.430 1.00 86.44 90 ARG A O 1
ATOM 677 N N . ASN A 1 91 ? 16.232 2.650 -34.379 1.00 87.56 91 ASN A N 1
ATOM 678 C CA . ASN A 1 91 ? 16.011 4.037 -34.765 1.00 87.56 91 ASN A CA 1
ATOM 679 C C . ASN A 1 91 ? 17.303 4.869 -34.664 1.00 87.56 91 ASN A C 1
ATOM 681 O O . ASN A 1 91 ? 17.306 6.041 -35.038 1.00 87.56 91 ASN A O 1
ATOM 685 N N . GLY A 1 92 ? 18.405 4.260 -34.211 1.00 81.81 92 GLY A N 1
ATOM 686 C CA . GLY A 1 92 ? 19.722 4.874 -34.105 1.00 81.81 92 GLY A CA 1
ATOM 687 C C . GLY A 1 92 ? 19.972 5.621 -32.795 1.00 81.81 92 GLY A C 1
ATOM 688 O O . GLY A 1 92 ? 20.998 6.296 -32.697 1.00 81.81 92 GLY A O 1
ATOM 689 N N . ALA A 1 93 ? 19.085 5.511 -31.802 1.00 84.81 93 ALA A N 1
ATOM 690 C CA . ALA A 1 93 ? 19.326 6.039 -30.463 1.00 84.81 93 ALA A CA 1
ATOM 691 C C . ALA A 1 93 ? 20.214 5.081 -29.657 1.00 84.81 93 ALA A C 1
ATOM 693 O O . ALA A 1 93 ? 20.216 3.875 -29.905 1.00 84.81 93 ALA A O 1
ATOM 694 N N . ASP A 1 94 ? 20.974 5.606 -28.693 1.00 85.94 94 ASP A N 1
ATOM 695 C CA . ASP A 1 94 ? 21.732 4.765 -27.764 1.00 85.94 94 ASP A CA 1
ATOM 696 C C . ASP A 1 94 ? 20.754 3.888 -26.966 1.00 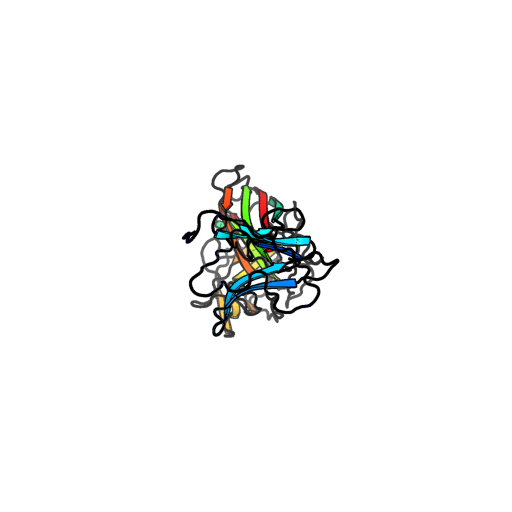85.94 94 ASP A C 1
ATOM 698 O O . ASP A 1 94 ? 19.788 4.380 -26.377 1.00 85.94 94 ASP A O 1
ATOM 702 N N . TYR A 1 95 ? 21.005 2.579 -26.974 1.00 78.69 95 TYR A N 1
ATOM 703 C CA . TYR A 1 95 ? 20.188 1.601 -26.276 1.00 78.69 95 TYR A CA 1
ATOM 704 C C . TYR A 1 95 ? 20.239 1.904 -24.773 1.00 78.69 95 TYR A C 1
ATOM 706 O O . TYR A 1 95 ? 21.326 2.155 -24.235 1.00 78.69 95 TYR A O 1
ATOM 714 N N . PRO A 1 96 ? 19.089 1.927 -24.077 1.00 66.94 96 PRO A N 1
ATOM 715 C CA . PRO A 1 96 ? 19.064 2.284 -22.669 1.00 66.94 96 PRO A CA 1
ATOM 716 C C . PRO A 1 96 ? 19.937 1.304 -21.870 1.00 66.94 96 PRO A C 1
ATOM 718 O O . PRO A 1 96 ? 19.912 0.103 -22.152 1.00 66.94 96 PRO A O 1
ATOM 721 N N . PRO A 1 97 ? 20.695 1.774 -20.861 1.00 61.69 97 PRO A N 1
ATOM 722 C CA . PRO A 1 97 ? 21.471 0.888 -20.003 1.00 61.69 97 PRO A CA 1
ATOM 723 C C . PRO A 1 97 ? 20.578 -0.233 -19.463 1.00 61.69 97 PRO A C 1
ATOM 725 O O . PRO A 1 97 ? 19.486 0.035 -18.949 1.00 61.69 97 PRO A O 1
ATOM 728 N N . SER A 1 98 ? 21.017 -1.489 -19.579 1.00 47.75 98 SER A N 1
ATOM 729 C CA . SER A 1 98 ? 20.290 -2.624 -19.006 1.00 47.75 98 SER A CA 1
ATOM 730 C C . SER A 1 98 ? 20.080 -2.376 -17.507 1.00 47.75 98 SER A C 1
ATOM 732 O O . SER A 1 98 ? 21.053 -2.197 -16.774 1.00 47.75 98 SER A O 1
ATOM 734 N N . GLY A 1 99 ? 18.820 -2.319 -17.067 1.00 50.47 99 GLY A N 1
ATOM 735 C CA . GLY A 1 99 ? 18.431 -1.903 -15.710 1.00 50.47 99 GLY A CA 1
ATOM 736 C C . GLY A 1 99 ? 17.709 -0.548 -15.626 1.00 50.47 99 GLY A C 1
ATOM 737 O O . GLY A 1 99 ? 17.225 -0.192 -14.556 1.00 50.47 99 GLY A O 1
ATOM 738 N N . LEU A 1 100 ? 17.590 0.181 -16.743 1.00 48.69 100 LEU A N 1
ATOM 739 C CA . LEU A 1 100 ? 16.791 1.411 -16.887 1.00 48.69 100 LEU A CA 1
ATOM 740 C C . LEU A 1 100 ? 15.776 1.296 -18.045 1.00 48.69 100 LEU A C 1
ATOM 742 O O . LEU A 1 100 ? 15.424 2.297 -18.670 1.00 48.69 100 LEU A O 1
ATOM 746 N N . GLY A 1 101 ? 15.363 0.068 -18.386 1.00 48.72 101 GLY A N 1
ATOM 747 C CA . GLY A 1 101 ? 14.420 -0.203 -19.472 1.00 48.72 101 GLY A CA 1
ATOM 748 C C . GLY A 1 101 ? 13.118 0.576 -19.284 1.00 48.72 101 GLY A C 1
ATOM 749 O O . GLY A 1 101 ? 12.574 0.591 -18.188 1.00 48.72 101 GLY A O 1
ATOM 750 N N . SER A 1 102 ? 12.676 1.248 -20.352 1.00 47.34 102 SER A N 1
ATOM 751 C CA . SER A 1 102 ? 11.374 1.907 -20.539 1.00 47.34 102 SER A CA 1
ATOM 752 C C . SER A 1 102 ? 10.507 2.025 -19.276 1.00 47.34 102 SER A C 1
ATOM 754 O O . SER A 1 102 ? 9.635 1.187 -19.043 1.00 47.34 102 SER A O 1
ATOM 756 N N . TYR A 1 103 ? 10.698 3.091 -18.491 1.00 57.56 103 TYR A N 1
ATOM 757 C CA . TYR A 1 103 ? 9.786 3.436 -17.402 1.00 57.56 103 TYR A CA 1
ATOM 758 C C . TYR A 1 103 ? 8.398 3.691 -17.985 1.00 57.56 103 TYR A C 1
ATOM 760 O O . TYR A 1 103 ? 8.103 4.789 -18.461 1.00 57.56 103 TYR A O 1
ATOM 768 N N . THR A 1 104 ? 7.514 2.699 -17.929 1.00 69.12 104 THR A N 1
ATOM 769 C CA . THR A 1 104 ? 6.085 2.988 -18.045 1.00 69.12 104 THR A CA 1
ATOM 770 C C . THR A 1 104 ? 5.665 3.547 -16.693 1.00 69.12 104 THR A C 1
ATOM 772 O O . THR A 1 104 ? 5.154 2.835 -15.835 1.00 69.12 104 THR A O 1
ATOM 775 N N . GLY A 1 105 ? 6.019 4.812 -16.464 1.00 77.06 105 GLY A N 1
ATOM 776 C CA . GLY A 1 105 ? 5.609 5.560 -15.290 1.00 77.06 105 GLY A CA 1
ATOM 777 C C . GLY A 1 105 ? 4.146 5.954 -15.425 1.00 77.06 105 GLY A C 1
ATOM 778 O O . GLY A 1 105 ? 3.733 6.463 -16.467 1.00 77.06 105 GLY A O 1
ATOM 779 N N . ASN A 1 106 ? 3.356 5.732 -14.384 1.00 88.06 106 ASN A N 1
ATOM 780 C CA . ASN A 1 106 ? 1.976 6.181 -14.317 1.00 88.06 106 ASN A CA 1
ATOM 781 C C . ASN A 1 106 ? 1.736 6.951 -13.017 1.00 88.06 106 ASN A C 1
ATOM 783 O O . ASN A 1 106 ? 2.025 6.465 -11.924 1.00 88.06 106 ASN A O 1
ATOM 787 N N . ALA A 1 107 ? 1.179 8.153 -13.151 1.00 91.88 107 ALA A N 1
ATOM 788 C CA . ALA A 1 107 ? 0.632 8.896 -12.027 1.00 91.88 107 ALA A CA 1
ATOM 789 C C . ALA A 1 107 ? -0.772 8.363 -11.726 1.00 91.88 107 ALA A C 1
ATOM 791 O O . ALA A 1 107 ? -1.629 8.292 -12.612 1.00 91.88 107 ALA A O 1
ATOM 792 N N . ILE A 1 108 ? -1.001 7.954 -10.482 1.00 95.38 108 ILE A N 1
ATOM 793 C CA . ILE A 1 108 ? -2.299 7.490 -10.001 1.00 95.38 108 ILE A CA 1
ATOM 794 C C . ILE A 1 108 ? -2.879 8.600 -9.125 1.00 95.38 108 ILE A C 1
ATOM 796 O O . ILE A 1 108 ? -2.410 8.770 -7.996 1.00 95.38 108 ILE A O 1
ATOM 800 N N . PRO A 1 109 ? -3.876 9.362 -9.607 1.00 94.25 109 PRO A N 1
ATOM 801 C CA . PRO A 1 109 ? -4.489 10.393 -8.792 1.00 94.25 109 PRO A CA 1
ATOM 802 C C . PRO A 1 109 ? -5.287 9.765 -7.647 1.00 94.25 109 PRO A C 1
ATOM 804 O O . PRO A 1 109 ? -5.854 8.677 -7.762 1.00 94.25 109 PRO A O 1
ATOM 807 N N . PHE A 1 110 ? -5.347 10.487 -6.539 1.00 94.50 110 PHE A N 1
ATOM 808 C CA . PHE A 1 110 ? -6.095 10.144 -5.344 1.00 94.50 110 PHE A CA 1
ATOM 809 C C . PHE A 1 110 ? -6.792 11.400 -4.829 1.00 94.50 110 PHE A C 1
ATOM 811 O O . PHE A 1 110 ? -6.187 12.461 -4.713 1.00 94.50 110 PHE A O 1
ATOM 818 N N . MET A 1 111 ? -8.071 11.293 -4.509 1.00 96.56 111 MET A N 1
ATOM 819 C CA . MET A 1 111 ? -8.866 12.370 -3.951 1.00 96.56 111 MET A CA 1
ATOM 820 C C . MET A 1 111 ? -9.947 11.782 -3.056 1.00 96.56 111 MET A C 1
ATOM 822 O O . MET A 1 111 ? -10.697 10.911 -3.492 1.00 96.56 111 MET A O 1
ATOM 826 N N . LYS A 1 112 ? -10.068 12.276 -1.827 1.00 97.50 112 LYS A N 1
ATOM 827 C CA . LYS A 1 112 ? -11.106 11.850 -0.883 1.00 97.50 112 LYS A CA 1
ATOM 828 C C . LYS A 1 112 ? -11.724 13.052 -0.191 1.00 97.50 112 LYS A C 1
ATOM 830 O O . LYS A 1 112 ? -11.019 13.920 0.317 1.00 97.50 112 LYS A O 1
ATOM 835 N N . THR A 1 113 ? -13.048 13.068 -0.123 1.00 96.44 113 THR A N 1
ATOM 836 C CA . THR A 1 113 ? -13.797 14.005 0.717 1.00 96.44 113 THR A CA 1
ATOM 837 C C . THR A 1 113 ? -14.093 13.312 2.040 1.00 96.44 113 THR A C 1
ATOM 839 O O . THR A 1 113 ? -15.103 12.623 2.175 1.00 96.44 113 THR A O 1
ATOM 842 N N . GLY A 1 114 ? -13.170 13.449 2.991 1.00 93.38 114 GLY A N 1
ATOM 843 C CA . GLY A 1 114 ? -13.255 12.801 4.292 1.00 93.38 114 GLY A CA 1
ATOM 844 C C . GLY A 1 114 ? -14.338 13.389 5.185 1.00 93.38 114 GLY A C 1
ATOM 845 O O . GLY A 1 114 ? -14.654 14.579 5.122 1.00 93.38 114 GLY A O 1
ATOM 846 N N . THR A 1 115 ? -14.875 12.557 6.072 1.00 92.94 115 THR A N 1
ATOM 847 C CA . THR A 1 115 ? -15.664 13.037 7.213 1.00 92.94 115 THR A CA 1
ATOM 848 C C . THR A 1 115 ? -14.758 13.396 8.389 1.00 92.94 115 THR A C 1
ATOM 850 O O . THR A 1 115 ? -13.565 13.106 8.388 1.00 92.94 115 THR A O 1
ATOM 853 N N . ALA A 1 116 ? -15.334 14.040 9.403 1.00 89.56 116 ALA A N 1
ATOM 854 C CA . ALA A 1 116 ? -14.654 14.322 10.660 1.00 89.56 116 ALA A CA 1
ATOM 855 C C . ALA A 1 116 ? -14.059 13.045 11.282 1.00 89.56 116 ALA A C 1
ATOM 857 O O . ALA A 1 116 ? -14.745 12.022 11.372 1.00 89.56 116 ALA A O 1
ATOM 858 N N . ALA A 1 117 ? -12.802 13.127 11.722 1.00 91.50 117 ALA A N 1
ATOM 859 C CA . ALA A 1 117 ? -12.240 12.154 12.650 1.00 91.50 117 ALA A CA 1
ATOM 860 C C . ALA A 1 117 ? -12.867 12.346 14.038 1.00 91.50 117 ALA A C 1
ATOM 862 O O . ALA A 1 117 ? -13.254 13.458 14.396 1.00 91.50 117 ALA A O 1
ATOM 863 N N . ASP A 1 118 ? -12.941 11.271 14.819 1.00 88.12 118 ASP A N 1
ATOM 864 C CA . ASP A 1 118 ? -13.573 11.292 16.144 1.00 88.12 118 ASP A CA 1
ATOM 865 C C . ASP A 1 118 ? -12.811 12.186 17.137 1.00 88.12 118 ASP A C 1
ATOM 867 O O . ASP A 1 118 ? -13.372 13.062 17.791 1.00 88.12 118 ASP A O 1
ATOM 871 N N . VAL A 1 119 ? -11.490 12.005 17.207 1.00 89.94 119 VAL A N 1
ATOM 872 C CA . VAL A 1 119 ? -10.619 12.732 18.133 1.00 89.94 119 VAL A CA 1
ATOM 873 C C . VAL A 1 119 ? -9.238 12.954 17.518 1.00 89.94 119 VAL A C 1
ATOM 875 O O . VAL A 1 119 ? -8.750 12.140 16.734 1.00 89.94 119 VAL A O 1
ATOM 878 N N . ALA A 1 120 ? -8.570 14.049 17.877 1.00 93.00 120 ALA A N 1
ATOM 879 C CA . ALA A 1 120 ? -7.169 14.235 17.510 1.00 93.00 120 ALA A CA 1
ATOM 880 C C . ALA A 1 120 ? -6.294 13.099 18.084 1.00 93.00 120 ALA A C 1
ATOM 882 O O . ALA A 1 120 ? -6.521 12.601 19.186 1.00 93.00 120 ALA A O 1
ATOM 883 N N . GLY A 1 121 ? -5.298 12.670 17.317 1.00 92.81 121 GLY A N 1
ATOM 884 C CA . GLY A 1 121 ? -4.425 11.536 17.608 1.00 92.81 121 GLY A CA 1
ATOM 885 C C . GLY A 1 121 ? -4.993 10.171 17.210 1.00 92.81 121 GLY A C 1
ATOM 886 O O . GLY A 1 121 ? -4.242 9.200 17.225 1.00 92.81 121 GLY A O 1
ATOM 887 N N . CYS A 1 122 ? -6.276 10.053 16.837 1.00 93.31 122 CYS A N 1
ATOM 888 C CA . CYS A 1 122 ? -6.818 8.785 16.335 1.00 93.31 122 CYS A CA 1
ATOM 889 C C . CYS A 1 122 ? -6.524 8.582 14.846 1.00 93.31 122 CYS A C 1
ATOM 891 O O . CYS A 1 122 ? -6.331 9.548 14.097 1.00 93.31 122 CYS A O 1
ATOM 893 N N . TRP A 1 123 ? -6.515 7.318 14.416 1.00 96.75 123 TRP A N 1
ATOM 894 C CA . TRP A 1 123 ? -6.402 7.011 13.000 1.00 96.75 123 TRP A CA 1
ATOM 895 C C . TRP A 1 123 ? -7.768 6.996 12.320 1.00 96.75 123 TRP A C 1
ATOM 897 O O . TRP A 1 123 ? -8.740 6.429 12.826 1.00 96.75 123 TRP A O 1
ATOM 907 N N . TYR A 1 124 ? -7.814 7.574 11.126 1.00 96.94 124 TYR A N 1
ATOM 908 C CA . TYR A 1 124 ? -9.002 7.649 10.290 1.00 96.94 124 TYR A CA 1
ATOM 909 C C . TYR A 1 124 ? -8.692 7.143 8.884 1.00 96.94 124 TYR A C 1
ATOM 911 O O . TYR A 1 124 ? -7.887 7.728 8.162 1.00 96.94 124 TYR A O 1
ATOM 919 N N . CYS A 1 125 ? -9.317 6.038 8.497 1.00 97.19 125 CYS A N 1
ATOM 920 C CA . CYS A 1 125 ? -9.231 5.450 7.175 1.00 97.19 125 CYS A CA 1
ATOM 921 C C . CYS A 1 125 ? -10.239 6.096 6.225 1.00 97.19 125 CYS A C 1
ATOM 923 O O . CYS A 1 125 ? -11.452 5.997 6.400 1.00 97.19 125 CYS A O 1
ATOM 925 N N . THR A 1 126 ? -9.707 6.690 5.161 1.00 96.94 126 THR A N 1
ATOM 926 C CA . THR A 1 126 ? -10.484 7.388 4.127 1.00 96.94 126 THR A CA 1
ATOM 927 C C . THR A 1 126 ? -11.083 6.445 3.078 1.00 96.94 126 THR A C 1
ATOM 929 O O . THR A 1 126 ? -11.681 6.881 2.095 1.00 96.94 126 THR A O 1
ATOM 932 N N . SER A 1 127 ? -10.894 5.129 3.235 1.00 94.50 127 SER A N 1
ATOM 933 C CA . SER A 1 127 ? -11.279 4.130 2.232 1.00 94.50 127 SER A CA 1
ATOM 934 C C . SER A 1 127 ? -12.780 4.157 1.942 1.00 94.50 127 SER A C 1
ATOM 936 O O . SER A 1 127 ? -13.166 4.086 0.778 1.00 94.50 127 SER A O 1
ATOM 938 N N . LYS A 1 128 ? -13.609 4.372 2.970 1.00 94.94 128 LYS A N 1
ATOM 939 C CA . LYS A 1 128 ? -15.073 4.482 2.868 1.00 94.94 128 LYS A CA 1
ATOM 940 C C . LYS A 1 128 ? -15.567 5.790 2.245 1.00 94.94 128 LYS A C 1
ATOM 942 O O . LYS A 1 128 ? -16.750 5.901 1.935 1.00 94.94 128 LYS A O 1
ATOM 947 N N . ASP A 1 129 ? -14.708 6.800 2.122 1.00 96.88 129 ASP A N 1
ATOM 948 C CA . ASP A 1 129 ? -15.124 8.129 1.682 1.00 96.88 129 ASP A CA 1
ATOM 949 C C . AS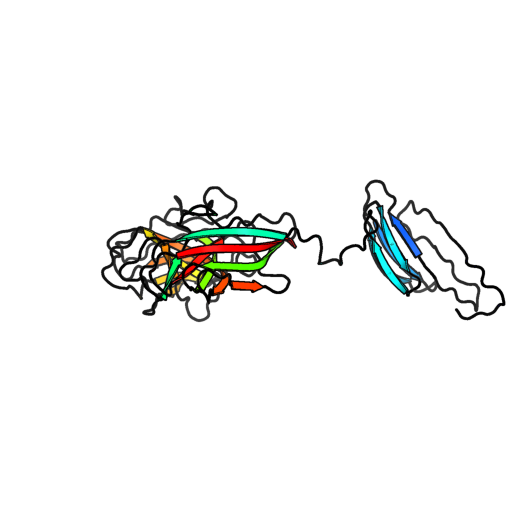P A 1 129 ? -15.296 8.214 0.168 1.00 96.88 129 ASP A C 1
ATOM 951 O O . ASP A 1 129 ? -14.656 7.494 -0.609 1.00 96.88 129 ASP A O 1
ATOM 955 N N . ALA A 1 130 ? -16.155 9.145 -0.247 1.00 95.69 130 ALA A N 1
ATOM 956 C CA . ALA A 1 130 ? -16.364 9.474 -1.646 1.00 95.69 130 ALA A CA 1
ATOM 957 C C . ALA A 1 130 ? -15.133 10.169 -2.248 1.00 95.69 130 ALA A C 1
ATOM 959 O O . ALA A 1 130 ? -14.354 10.824 -1.550 1.00 95.69 130 ALA A O 1
ATOM 960 N N . GLY A 1 131 ? -14.984 10.040 -3.564 1.00 95.62 131 GLY A N 1
ATOM 961 C CA . GLY A 1 131 ? -13.890 10.630 -4.322 1.00 95.62 131 GLY A CA 1
ATOM 962 C C . GLY A 1 131 ? -13.368 9.680 -5.394 1.00 95.62 131 GLY A C 1
ATOM 963 O O . GLY A 1 131 ? -14.125 8.873 -5.936 1.00 95.62 131 GLY A O 1
ATOM 964 N N . PHE A 1 132 ? -12.076 9.794 -5.693 1.00 93.94 132 PHE A N 1
ATOM 965 C CA . PHE A 1 132 ? -11.366 8.943 -6.637 1.00 93.94 132 PHE A CA 1
ATOM 966 C C . PHE A 1 132 ? -10.134 8.306 -5.964 1.00 93.94 132 PHE A C 1
ATOM 968 O O . PHE A 1 132 ? -9.287 9.036 -5.460 1.00 93.94 132 PHE A O 1
ATOM 975 N N . PRO A 1 133 ? -9.987 6.973 -5.955 1.00 94.81 133 PRO A N 1
ATOM 976 C CA . PRO A 1 133 ? -11.007 5.992 -6.321 1.00 94.81 133 PRO A CA 1
ATOM 977 C C . PRO A 1 133 ? -12.258 6.122 -5.434 1.00 94.81 133 PRO A C 1
ATOM 979 O O . PRO A 1 133 ? -12.231 6.761 -4.374 1.00 94.81 133 PRO A O 1
ATOM 982 N N . GLY A 1 134 ? -13.361 5.513 -5.878 1.00 95.75 134 GLY A N 1
ATOM 983 C CA . GLY A 1 134 ? -14.617 5.476 -5.125 1.00 95.75 134 GLY A CA 1
ATOM 984 C C . GLY A 1 134 ? -14.468 4.849 -3.732 1.00 95.75 134 GLY A C 1
ATOM 985 O O . GLY A 1 134 ? -13.383 4.438 -3.319 1.00 95.75 134 GLY A O 1
ATOM 986 N N . ALA A 1 135 ? -15.561 4.796 -2.976 1.00 96.06 135 ALA A N 1
ATOM 987 C CA . ALA A 1 135 ? -15.542 4.173 -1.657 1.00 96.06 135 ALA A CA 1
ATOM 988 C C . ALA A 1 135 ? -15.214 2.674 -1.768 1.00 96.06 135 ALA A C 1
ATOM 990 O O . ALA A 1 135 ? -15.863 1.950 -2.520 1.00 96.06 135 ALA A O 1
ATOM 991 N N . TRP A 1 136 ? -14.223 2.220 -1.005 1.00 97.00 136 TRP A N 1
ATOM 992 C CA . TRP A 1 136 ? -13.925 0.807 -0.812 1.00 97.00 136 TRP A CA 1
ATOM 993 C C . TRP A 1 136 ? -14.820 0.235 0.284 1.00 97.00 136 TRP A C 1
ATOM 995 O O . TRP A 1 136 ? -15.073 0.886 1.303 1.00 97.00 136 TRP A O 1
ATOM 1005 N N . ALA A 1 137 ? -15.266 -1.002 0.094 1.00 92.56 137 ALA A N 1
ATOM 1006 C CA . ALA A 1 137 ? -16.087 -1.714 1.056 1.00 92.56 137 ALA 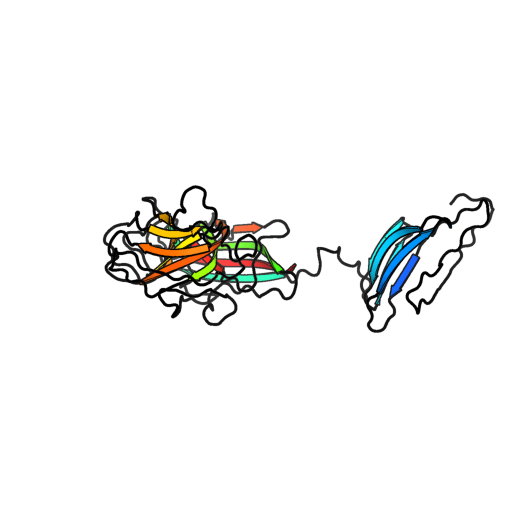A CA 1
ATOM 1007 C C . ALA A 1 137 ? -15.511 -3.102 1.334 1.00 92.56 137 ALA A C 1
ATOM 1009 O O . ALA A 1 137 ? -15.040 -3.799 0.442 1.00 92.56 137 ALA A O 1
ATOM 1010 N N . VAL A 1 138 ? -15.642 -3.542 2.584 1.00 93.62 138 VAL A N 1
ATOM 1011 C CA . VAL A 1 138 ? -15.199 -4.874 3.022 1.00 93.62 138 VAL A CA 1
ATOM 1012 C C . VAL A 1 138 ? -15.975 -6.009 2.327 1.00 93.62 138 VAL A C 1
ATOM 1014 O O . VAL A 1 138 ? -15.463 -7.124 2.175 1.00 93.62 138 VAL A O 1
ATOM 1017 N N . GLY A 1 139 ? -17.203 -5.726 1.877 1.00 90.31 139 GLY A N 1
ATOM 1018 C CA . GLY A 1 139 ? -18.081 -6.688 1.210 1.00 90.31 139 GLY A CA 1
ATOM 1019 C C . GLY A 1 139 ? -18.569 -7.791 2.152 1.00 90.31 139 GLY A C 1
ATOM 1020 O O . GLY A 1 139 ? -18.634 -7.593 3.364 1.00 90.31 139 GLY A O 1
ATOM 1021 N N . THR A 1 140 ? -18.913 -8.955 1.593 1.00 89.75 140 THR A N 1
ATOM 1022 C CA . THR A 1 140 ? -19.458 -10.122 2.315 1.00 89.75 140 THR A CA 1
ATOM 1023 C C . THR A 1 140 ? -18.365 -11.159 2.591 1.00 89.75 140 THR A C 1
ATOM 1025 O O . THR A 1 140 ? -18.358 -12.242 2.014 1.00 89.75 140 THR A O 1
ATOM 1028 N N . SER A 1 141 ? -17.394 -10.810 3.435 1.00 91.75 141 SER A N 1
ATOM 1029 C CA . SER A 1 141 ? -16.183 -11.617 3.658 1.00 91.75 141 SER A CA 1
ATOM 1030 C C . SER A 1 141 ? -16.320 -12.713 4.728 1.00 91.75 141 SER A C 1
ATOM 1032 O O . SER A 1 141 ? -15.524 -13.647 4.745 1.00 91.75 141 SER A O 1
ATOM 1034 N N . GLY A 1 142 ? -17.332 -12.640 5.595 1.00 96.94 142 GLY A N 1
ATOM 1035 C CA . GLY A 1 142 ? -17.527 -13.555 6.722 1.00 96.94 142 GLY A CA 1
ATOM 1036 C C . GLY A 1 142 ? -16.441 -13.426 7.796 1.00 96.94 142 GLY A C 1
ATOM 1037 O O . GLY A 1 142 ? -15.458 -12.708 7.622 1.00 96.94 142 GLY A O 1
ATOM 1038 N N . VAL A 1 143 ? -16.590 -14.165 8.902 1.00 97.88 143 VAL A N 1
ATOM 1039 C CA . VAL A 1 143 ? -15.657 -14.118 10.050 1.00 97.88 143 VAL A CA 1
ATOM 1040 C C . VAL A 1 143 ? -14.238 -14.550 9.666 1.00 97.88 143 VAL A C 1
ATOM 1042 O O . VAL A 1 143 ? -13.263 -13.941 10.105 1.00 97.88 143 VAL A O 1
ATOM 1045 N N . ASN A 1 144 ? -14.118 -15.560 8.801 1.00 98.19 144 ASN A N 1
ATOM 1046 C CA . ASN A 1 144 ? -12.832 -16.052 8.287 1.00 98.19 144 ASN A CA 1
ATOM 1047 C C . ASN A 1 144 ? -12.187 -15.099 7.269 1.00 98.19 144 ASN A C 1
ATOM 1049 O O . ASN A 1 144 ? -10.996 -15.208 6.969 1.00 98.19 144 ASN A O 1
ATOM 1053 N N . GLY A 1 145 ? -12.961 -14.134 6.778 1.00 97.75 145 GLY A N 1
ATOM 1054 C CA . GLY A 1 145 ? -12.513 -13.113 5.858 1.00 97.75 145 GLY A CA 1
ATOM 1055 C C . GLY A 1 145 ? -12.113 -13.636 4.485 1.00 97.75 145 GLY A C 1
ATOM 1056 O O . GLY A 1 145 ? -12.326 -14.792 4.120 1.00 97.75 145 GLY A O 1
ATOM 1057 N N . ARG A 1 146 ? -11.500 -12.742 3.716 1.00 97.44 146 ARG A N 1
ATOM 1058 C CA . ARG A 1 146 ? -10.970 -13.006 2.379 1.00 97.44 146 ARG A CA 1
ATOM 1059 C C . ARG A 1 146 ? -9.646 -12.286 2.186 1.00 97.44 146 ARG A C 1
ATOM 1061 O O . ARG A 1 146 ? -9.412 -11.236 2.787 1.00 97.44 146 ARG A O 1
ATOM 1068 N N . VAL A 1 147 ? -8.810 -12.833 1.312 1.00 98.06 147 VAL A N 1
ATOM 1069 C CA . VAL A 1 147 ? -7.681 -12.076 0.771 1.00 98.06 147 VAL A CA 1
ATOM 1070 C C . VAL A 1 147 ? -8.196 -10.975 -0.151 1.00 98.06 147 VAL A C 1
ATOM 1072 O O . VAL A 1 147 ? -9.232 -11.126 -0.805 1.00 98.06 147 VAL A O 1
ATOM 1075 N N . THR A 1 148 ? -7.485 -9.861 -0.173 1.00 97.81 148 THR A N 1
ATOM 1076 C CA . THR A 1 148 ? -7.765 -8.725 -1.053 1.00 97.81 148 THR A CA 1
ATOM 1077 C C . THR A 1 148 ? -6.921 -8.812 -2.322 1.00 97.81 148 THR A C 1
ATOM 1079 O O . THR A 1 148 ? -5.779 -9.288 -2.314 1.00 97.81 148 THR A O 1
ATOM 1082 N N . ASP A 1 149 ? -7.474 -8.306 -3.411 1.00 96.25 149 ASP A N 1
ATOM 1083 C CA . ASP A 1 149 ? -6.826 -8.097 -4.694 1.00 96.25 149 ASP A CA 1
ATOM 1084 C C . ASP A 1 149 ? -7.374 -6.801 -5.303 1.00 96.25 149 ASP A C 1
ATOM 1086 O O . ASP A 1 149 ? -8.491 -6.769 -5.808 1.00 96.25 149 ASP A O 1
ATOM 1090 N N . GLY A 1 150 ? -6.578 -5.729 -5.288 1.00 95.12 150 GLY A N 1
ATOM 1091 C CA . GLY A 1 150 ? -6.980 -4.406 -5.786 1.00 95.12 150 GLY A CA 1
ATOM 1092 C C . GLY A 1 150 ? -7.410 -4.353 -7.261 1.00 95.12 150 GLY A C 1
ATOM 1093 O O . GLY A 1 150 ? -7.849 -3.301 -7.723 1.00 95.12 150 GLY A O 1
ATOM 1094 N N . THR A 1 151 ? -7.293 -5.453 -8.011 1.00 93.00 151 THR A N 1
ATOM 1095 C CA . THR A 1 151 ? -7.723 -5.550 -9.412 1.00 93.00 151 THR A CA 1
ATOM 1096 C C . THR A 1 151 ? -9.119 -6.153 -9.598 1.00 93.00 151 THR A C 1
ATOM 1098 O O . THR A 1 151 ? -9.679 -6.054 -10.693 1.00 93.00 151 THR A O 1
ATOM 1101 N N . VAL A 1 152 ? -9.718 -6.743 -8.554 1.00 93.62 152 VAL A N 1
ATOM 1102 C CA . VAL A 1 152 ? -11.024 -7.415 -8.651 1.00 93.62 152 VAL A CA 1
ATOM 1103 C C . VAL A 1 152 ? -12.171 -6.560 -8.118 1.00 93.62 152 VAL A C 1
ATOM 1105 O O . VAL A 1 152 ? -11.991 -5.672 -7.288 1.00 93.62 152 VAL A O 1
ATOM 1108 N N . ALA A 1 153 ? -13.395 -6.872 -8.557 1.00 93.19 153 ALA A N 1
ATOM 1109 C CA . ALA A 1 153 ? -14.589 -6.083 -8.243 1.00 93.19 153 ALA A CA 1
ATOM 1110 C C . ALA A 1 153 ? -14.870 -5.914 -6.742 1.00 93.19 153 ALA A C 1
ATOM 1112 O O . ALA A 1 153 ? -15.379 -4.879 -6.321 1.00 93.19 153 ALA A O 1
ATOM 1113 N N . ALA A 1 154 ? -14.514 -6.910 -5.927 1.00 93.19 154 ALA A N 1
ATOM 1114 C CA . ALA A 1 154 ? -14.698 -6.862 -4.477 1.00 93.19 154 ALA A CA 1
ATOM 1115 C C . ALA A 1 154 ? -13.778 -5.847 -3.766 1.00 93.19 154 ALA A C 1
ATOM 1117 O O . ALA A 1 154 ? -13.993 -5.560 -2.592 1.00 93.19 154 ALA A O 1
ATOM 1118 N N . ASP A 1 155 ? -12.766 -5.327 -4.464 1.00 96.56 155 ASP A N 1
ATOM 1119 C CA . ASP A 1 155 ? -11.801 -4.337 -3.977 1.00 96.56 155 ASP A CA 1
ATOM 1120 C C . ASP A 1 155 ? -11.802 -3.056 -4.819 1.00 96.56 155 ASP A C 1
ATOM 1122 O O . ASP A 1 155 ? -10.909 -2.212 -4.707 1.00 96.56 155 ASP A O 1
ATOM 1126 N N . TYR A 1 156 ? -12.837 -2.846 -5.633 1.00 94.31 156 TYR A N 1
ATOM 1127 C CA . TYR A 1 156 ? -13.048 -1.535 -6.230 1.00 94.31 156 TYR A CA 1
ATOM 1128 C C . TYR A 1 156 ? -13.163 -0.482 -5.120 1.00 94.31 156 TYR A C 1
ATOM 1130 O O . TYR A 1 156 ? -13.892 -0.650 -4.144 1.00 94.31 156 TYR A O 1
ATOM 1138 N N . GLY A 1 157 ? -12.373 0.583 -5.254 1.00 95.12 157 GLY A N 1
ATOM 1139 C CA . GLY A 1 157 ? -12.185 1.601 -4.222 1.00 95.12 157 GLY A CA 1
ATOM 1140 C C . GLY A 1 157 ? -10.786 1.614 -3.599 1.00 95.12 157 GLY A C 1
ATOM 1141 O O . GLY A 1 157 ? -10.413 2.630 -3.011 1.00 95.12 157 GLY A O 1
ATOM 1142 N N . CYS A 1 158 ? -9.980 0.555 -3.764 1.00 96.75 158 CYS A N 1
ATOM 1143 C CA . CYS A 1 158 ? -8.538 0.665 -3.520 1.00 96.75 158 CYS A CA 1
ATOM 1144 C C . CYS A 1 158 ? -7.907 1.588 -4.578 1.00 96.75 158 CYS A C 1
ATOM 1146 O O . CYS A 1 158 ? -8.420 1.724 -5.694 1.00 96.75 158 CYS A O 1
ATOM 1148 N N . ILE A 1 159 ? -6.796 2.244 -4.235 1.00 96.19 159 ILE A N 1
ATOM 1149 C CA . ILE A 1 159 ? -6.035 3.076 -5.175 1.00 96.19 159 ILE A CA 1
ATOM 1150 C C . ILE A 1 159 ? -5.586 2.180 -6.339 1.00 96.19 159 ILE A C 1
ATOM 1152 O O . ILE A 1 159 ? -4.959 1.149 -6.084 1.00 96.19 159 ILE A O 1
ATOM 1156 N N . PRO A 1 160 ? -5.926 2.526 -7.597 1.00 93.25 160 PRO A N 1
ATOM 1157 C CA . PRO A 1 160 ? -5.826 1.599 -8.717 1.00 93.25 160 PRO A CA 1
ATOM 1158 C C . PRO A 1 160 ? -4.377 1.457 -9.187 1.00 93.25 160 PRO A C 1
ATOM 1160 O O . PRO A 1 160 ? -3.930 2.116 -10.125 1.00 93.25 160 PRO A O 1
ATOM 1163 N N . VAL A 1 161 ? -3.636 0.568 -8.529 1.00 92.31 161 VAL A N 1
ATOM 1164 C CA . VAL A 1 161 ? -2.306 0.141 -8.962 1.00 92.31 161 VAL A CA 1
ATOM 1165 C C . VAL A 1 161 ? -2.481 -0.942 -10.022 1.00 92.31 161 VAL A C 1
ATOM 1167 O O . VAL A 1 161 ? -2.886 -2.065 -9.726 1.00 92.31 161 VAL A O 1
ATOM 1170 N N . LYS A 1 162 ? -2.187 -0.604 -11.280 1.00 87.44 162 LYS A N 1
ATOM 1171 C CA . LYS A 1 162 ? -2.174 -1.570 -12.385 1.00 87.44 162 LYS A CA 1
ATOM 1172 C C . LYS A 1 162 ? -1.162 -2.675 -12.075 1.00 87.44 162 LYS A C 1
ATOM 1174 O O . LYS A 1 162 ? -0.052 -2.359 -11.672 1.00 87.44 162 LYS A O 1
ATOM 1179 N N . SER A 1 163 ? -1.492 -3.943 -12.311 1.00 89.19 163 SER A N 1
ATOM 1180 C CA . SER A 1 163 ? -0.490 -5.016 -12.274 1.00 89.19 163 SER A CA 1
ATOM 1181 C C . SER A 1 163 ? 0.615 -4.768 -13.297 1.00 89.19 163 SER A C 1
ATOM 1183 O O . SER A 1 163 ? 0.339 -4.392 -14.439 1.00 89.19 163 SER A O 1
ATOM 1185 N N . ALA A 1 164 ? 1.855 -5.010 -12.892 1.00 87.12 164 ALA A N 1
ATOM 1186 C CA . ALA A 1 164 ? 2.975 -4.986 -13.811 1.00 87.12 164 ALA A CA 1
ATOM 1187 C C . ALA A 1 164 ? 2.863 -6.121 -14.831 1.00 87.12 164 ALA A C 1
ATOM 1189 O O . ALA A 1 164 ? 2.472 -7.241 -14.482 1.00 87.12 164 ALA A O 1
ATOM 1190 N N . SER A 1 165 ? 3.224 -5.820 -16.075 1.00 82.81 165 SER A N 1
ATOM 1191 C CA . SER A 1 165 ? 3.224 -6.777 -17.183 1.00 82.81 165 SER A CA 1
ATOM 1192 C C . SER A 1 165 ? 4.502 -7.623 -17.165 1.00 82.81 165 SER A C 1
ATOM 1194 O O . SER A 1 165 ? 4.447 -8.818 -17.448 1.00 82.81 165 SER A O 1
ATOM 1196 N N . VAL A 1 166 ? 5.636 -7.016 -16.792 1.00 77.19 166 VAL A N 1
ATOM 1197 C CA . VAL A 1 166 ? 6.950 -7.650 -16.590 1.00 77.19 166 VAL A CA 1
ATOM 1198 C C . VAL A 1 166 ? 7.630 -7.024 -15.358 1.00 77.19 166 VAL A C 1
ATOM 1200 O O . VAL A 1 166 ? 7.358 -5.881 -15.006 1.00 77.19 166 VAL A O 1
ATOM 1203 N N . GLY A 1 167 ? 8.498 -7.770 -14.663 1.00 84.38 167 GLY A N 1
ATOM 1204 C CA . GLY A 1 167 ? 9.277 -7.241 -13.533 1.00 84.38 167 GLY A CA 1
ATOM 1205 C C . GLY A 1 167 ? 8.397 -6.843 -12.343 1.00 84.38 167 GLY A C 1
ATOM 1206 O O . GLY A 1 167 ? 7.717 -7.683 -11.745 1.00 84.38 167 GLY A O 1
ATOM 1207 N N . GLY A 1 168 ? 8.397 -5.569 -11.946 1.00 89.06 168 GLY A N 1
ATOM 1208 C CA . GLY A 1 168 ? 7.159 -4.998 -11.421 1.00 89.06 168 GLY A CA 1
ATOM 1209 C C . GLY A 1 168 ? 7.176 -3.572 -10.898 1.00 89.06 168 GLY A C 1
ATOM 1210 O O . GLY A 1 168 ? 8.057 -2.788 -11.216 1.00 89.06 168 GLY A O 1
ATOM 1211 N N . ASN A 1 169 ? 6.151 -3.228 -10.121 1.00 92.94 169 ASN A N 1
ATOM 1212 C CA . ASN A 1 169 ? 5.839 -1.836 -9.818 1.00 92.94 169 ASN A CA 1
ATOM 1213 C C . ASN A 1 169 ? 6.562 -1.308 -8.587 1.00 92.94 169 ASN A C 1
ATOM 1215 O O . ASN A 1 169 ? 6.635 -1.968 -7.548 1.00 92.94 169 ASN A O 1
ATOM 1219 N N . TYR A 1 170 ? 7.005 -0.061 -8.679 1.00 94.19 170 TYR A N 1
ATOM 1220 C CA . TYR A 1 170 ? 7.658 0.654 -7.597 1.00 94.19 170 TYR A CA 1
ATOM 1221 C C . TYR A 1 170 ? 7.047 2.040 -7.434 1.00 94.19 170 TYR A C 1
ATOM 1223 O O . TYR A 1 170 ? 6.993 2.811 -8.388 1.00 94.19 170 TYR A O 1
ATOM 1231 N N . LEU A 1 171 ? 6.613 2.373 -6.220 1.00 95.62 171 LEU A N 1
ATOM 1232 C CA . LEU A 1 171 ? 6.278 3.740 -5.839 1.00 95.62 171 LEU A CA 1
ATOM 1233 C C . LEU A 1 171 ? 7.574 4.553 -5.784 1.00 95.62 171 LEU A C 1
ATOM 1235 O O . LEU A 1 171 ? 8.452 4.267 -4.964 1.00 95.62 171 LEU A O 1
ATOM 1239 N N . THR A 1 172 ? 7.693 5.552 -6.649 1.00 94.94 172 THR A N 1
ATOM 1240 C CA . THR A 1 172 ? 8.871 6.428 -6.735 1.00 94.94 172 THR A CA 1
ATOM 1241 C C . THR A 1 172 ? 8.589 7.830 -6.221 1.00 94.94 172 THR A C 1
ATOM 1243 O O . THR A 1 172 ? 9.516 8.552 -5.868 1.00 94.94 172 THR A O 1
ATOM 1246 N N . GLU A 1 173 ? 7.320 8.218 -6.136 1.00 95.31 173 GLU A N 1
ATOM 1247 C CA . GLU A 1 173 ? 6.929 9.502 -5.572 1.00 95.31 173 GLU A CA 1
ATOM 1248 C C . GLU A 1 173 ? 5.532 9.435 -4.967 1.00 95.31 173 GLU A C 1
ATOM 1250 O O . GLU A 1 173 ? 4.647 8.745 -5.478 1.00 95.31 173 GLU A O 1
ATOM 1255 N N . LEU A 1 174 ? 5.342 10.175 -3.882 1.00 96.50 174 LEU A N 1
ATOM 1256 C CA . LEU A 1 174 ? 4.044 10.442 -3.288 1.00 96.50 174 LEU A CA 1
ATOM 1257 C C . LEU A 1 174 ? 3.895 11.950 -3.095 1.00 96.50 174 LEU A C 1
ATOM 1259 O O . LEU A 1 174 ? 4.711 12.566 -2.406 1.00 96.50 174 LEU A O 1
ATOM 1263 N N . GLN A 1 175 ? 2.832 12.519 -3.650 1.00 96.75 175 GLN A N 1
ATOM 1264 C CA . GLN A 1 175 ? 2.468 13.916 -3.456 1.00 96.75 175 GLN A CA 1
ATOM 1265 C C . GLN A 1 175 ? 1.049 14.002 -2.896 1.00 96.75 175 GLN A C 1
ATOM 1267 O O . GLN A 1 175 ? 0.144 13.336 -3.393 1.00 96.75 175 GLN A O 1
ATOM 1272 N N . ILE A 1 176 ? 0.832 14.818 -1.863 1.00 97.31 176 ILE A N 1
ATOM 1273 C CA . ILE A 1 176 ? -0.502 15.005 -1.278 1.00 97.31 176 ILE A CA 1
ATOM 1274 C C . ILE A 1 176 ? -0.669 16.403 -0.687 1.00 97.31 176 ILE A C 1
ATOM 1276 O O . ILE A 1 176 ? 0.233 16.928 -0.040 1.00 97.31 176 ILE A O 1
ATOM 1280 N N . ALA A 1 177 ? -1.847 16.979 -0.877 1.00 96.94 177 ALA A N 1
ATOM 1281 C CA . ALA A 1 177 ? -2.360 18.132 -0.163 1.00 96.94 177 ALA A CA 1
ATOM 1282 C C . ALA A 1 177 ? -3.613 17.728 0.626 1.00 96.94 177 ALA A C 1
ATOM 1284 O O . ALA A 1 177 ? -4.333 16.780 0.291 1.00 96.94 177 ALA A O 1
ATOM 1285 N N . SER A 1 178 ? -3.872 18.461 1.700 1.00 97.31 178 SER A N 1
ATOM 1286 C CA . SER A 1 178 ? -5.043 18.272 2.548 1.00 97.31 178 SER A CA 1
ATOM 1287 C C . SER A 1 178 ? -5.545 19.623 3.044 1.00 97.31 178 SER A C 1
ATOM 1289 O O . SER A 1 178 ? -4.759 20.540 3.282 1.00 97.31 178 SER A O 1
ATOM 1291 N N . SER A 1 179 ? -6.857 19.775 3.222 1.00 97.44 179 SER A N 1
ATOM 1292 C CA . SER A 1 179 ? -7.431 21.018 3.760 1.00 97.44 179 SER A CA 1
ATOM 1293 C C . SER A 1 179 ? -7.145 21.226 5.254 1.00 97.44 179 SER A C 1
ATOM 1295 O O . SER A 1 179 ? -7.431 22.295 5.791 1.00 97.44 179 SER A O 1
ATOM 1297 N N . VAL A 1 180 ? -6.593 20.208 5.924 1.00 96.69 180 VAL A N 1
ATOM 1298 C CA . VAL A 1 180 ? -6.193 20.194 7.334 1.00 96.69 180 VAL A CA 1
ATOM 1299 C C . VAL A 1 180 ? -4.916 19.367 7.467 1.00 96.69 180 VAL A C 1
ATOM 1301 O O . VAL A 1 180 ? -4.838 18.251 6.960 1.00 96.69 180 VAL A O 1
ATOM 1304 N N . ASN A 1 181 ? -3.924 19.897 8.181 1.00 95.88 181 ASN A N 1
ATOM 1305 C CA . ASN A 1 181 ? -2.619 19.257 8.324 1.00 95.88 181 ASN A CA 1
ATOM 1306 C C . ASN A 1 181 ? -2.703 17.911 9.050 1.00 95.88 181 ASN A C 1
ATOM 1308 O O . ASN A 1 181 ? -3.028 17.892 10.232 1.00 95.88 181 ASN A O 1
ATOM 1312 N N . HIS A 1 182 ? -2.315 16.806 8.420 1.00 96.31 182 HIS A N 1
ATOM 1313 C CA . HIS A 1 182 ? -2.273 15.485 9.048 1.00 96.31 182 HIS A CA 1
ATOM 1314 C C . HIS A 1 182 ? -0.973 14.735 8.747 1.00 96.31 182 HIS A C 1
ATOM 1316 O O . HIS A 1 182 ? -0.168 15.144 7.908 1.00 96.31 182 HIS A O 1
ATOM 1322 N N . SER A 1 183 ? -0.773 13.619 9.450 1.00 96.31 183 SER A N 1
ATOM 1323 C CA . SER A 1 183 ? 0.146 12.572 8.995 1.00 96.31 183 SER A CA 1
ATOM 1324 C C . SER A 1 183 ? -0.658 11.538 8.224 1.00 96.31 183 SER A C 1
ATOM 1326 O O . SER A 1 183 ? -1.684 11.077 8.714 1.00 96.31 183 SER A O 1
ATOM 1328 N N . HIS A 1 184 ? -0.203 11.188 7.033 1.00 97.31 184 HIS A N 1
ATOM 1329 C CA . HIS A 1 184 ? -0.869 10.297 6.095 1.00 97.31 184 HIS A CA 1
ATOM 1330 C C . HIS A 1 184 ? -0.097 8.989 6.013 1.00 97.31 184 HIS A C 1
ATOM 1332 O O . HIS A 1 184 ? 1.130 9.008 5.950 1.00 97.31 184 HIS A O 1
ATOM 1338 N N . MET A 1 185 ? -0.812 7.872 5.966 1.00 97.12 185 MET A N 1
ATOM 1339 C CA . MET A 1 185 ? -0.260 6.545 5.739 1.00 97.12 185 MET A CA 1
ATOM 1340 C C . MET A 1 185 ? -1.018 5.871 4.604 1.00 97.12 185 MET A C 1
ATOM 1342 O O . MET A 1 185 ? -2.249 5.799 4.608 1.00 97.12 185 MET A O 1
ATOM 1346 N N . PHE A 1 186 ? -0.255 5.354 3.653 1.00 97.69 186 PHE A N 1
ATOM 1347 C CA . PHE A 1 186 ? -0.728 4.460 2.613 1.00 97.69 186 PHE A CA 1
ATOM 1348 C C . PHE A 1 186 ? -0.322 3.041 2.985 1.00 97.69 186 PHE A C 1
ATOM 1350 O O . PHE A 1 186 ? 0.837 2.797 3.314 1.00 97.69 186 PHE A O 1
ATOM 1357 N N . PHE A 1 187 ? -1.271 2.115 2.933 1.00 98.38 187 PHE A N 1
ATOM 1358 C CA . PHE A 1 187 ? -1.062 0.728 3.335 1.00 98.38 187 PHE A CA 1
ATOM 1359 C C . PHE A 1 187 ? -1.758 -0.224 2.363 1.00 98.38 187 PHE A C 1
ATOM 1361 O O . PHE A 1 187 ? -2.844 0.070 1.867 1.00 98.38 187 PHE A O 1
ATOM 1368 N N . ASP A 1 188 ? -1.134 -1.361 2.077 1.00 98.50 188 ASP A N 1
ATOM 1369 C CA . ASP A 1 188 ? -1.734 -2.442 1.295 1.00 98.50 188 ASP A CA 1
ATOM 1370 C C . ASP A 1 188 ? -2.504 -3.351 2.252 1.00 98.50 188 ASP A C 1
ATOM 1372 O O . ASP A 1 188 ? -1.904 -3.985 3.118 1.00 98.50 188 ASP A O 1
ATOM 1376 N N . ALA A 1 189 ? -3.829 -3.410 2.136 1.00 98.19 189 ALA A N 1
ATOM 1377 C CA . ALA A 1 189 ? -4.609 -4.427 2.829 1.00 98.19 189 ALA A CA 1
ATOM 1378 C C . ALA A 1 189 ? -4.372 -5.767 2.125 1.00 98.19 189 ALA A C 1
ATOM 1380 O O . ALA A 1 189 ? -4.531 -5.839 0.909 1.00 98.19 189 ALA A O 1
ATOM 1381 N N . LEU A 1 190 ? -4.010 -6.821 2.862 1.00 98.56 190 LEU A N 1
ATOM 1382 C CA . LEU A 1 190 ? -3.782 -8.181 2.342 1.00 98.56 190 LEU A CA 1
ATOM 1383 C C . LEU A 1 190 ? -4.946 -9.128 2.648 1.00 98.56 190 LEU A C 1
ATOM 1385 O O . LEU A 1 190 ? -5.213 -10.065 1.893 1.00 98.56 190 LEU A O 1
ATOM 1389 N N . TRP A 1 191 ? -5.631 -8.894 3.765 1.00 98.62 191 TRP A N 1
ATOM 1390 C CA . TRP A 1 191 ? -6.788 -9.668 4.196 1.00 98.62 191 TRP A CA 1
ATOM 1391 C C . TRP A 1 191 ? -7.744 -8.793 4.994 1.00 98.62 191 TRP A C 1
ATOM 1393 O O . TRP A 1 191 ? -7.304 -7.913 5.737 1.00 98.62 191 TRP A O 1
ATOM 1403 N N . VAL A 1 192 ? -9.042 -9.068 4.863 1.00 98.38 192 VAL A N 1
ATOM 1404 C CA . VAL A 1 192 ? -10.101 -8.418 5.638 1.00 98.38 192 VAL A CA 1
ATOM 1405 C C . VAL A 1 192 ? -11.219 -9.398 5.990 1.00 98.38 192 VAL A C 1
ATOM 1407 O O . VAL A 1 192 ? -11.565 -10.260 5.180 1.00 98.38 192 VAL A O 1
ATOM 1410 N N . ASN A 1 193 ? -11.844 -9.236 7.159 1.00 98.12 193 ASN A N 1
ATOM 1411 C CA . ASN A 1 193 ? -13.072 -9.951 7.526 1.00 98.12 193 ASN A CA 1
ATOM 1412 C C . ASN A 1 193 ? -14.257 -9.037 7.854 1.00 98.12 193 ASN A C 1
ATOM 1414 O O . ASN A 1 193 ? -14.132 -7.818 7.929 1.00 98.12 193 ASN A O 1
ATOM 1418 N N . ASN A 1 194 ? -15.425 -9.640 8.053 1.00 95.69 194 ASN A N 1
ATOM 1419 C CA . ASN A 1 194 ? -16.602 -8.990 8.615 1.00 95.69 194 ASN A CA 1
ATOM 1420 C C . ASN A 1 194 ? -17.355 -9.987 9.517 1.00 95.69 194 ASN A C 1
ATOM 1422 O O . ASN A 1 194 ? -16.883 -11.093 9.767 1.00 95.69 194 ASN A O 1
ATOM 1426 N N . GLY A 1 195 ? -18.530 -9.608 10.021 1.00 94.50 195 GLY A N 1
ATOM 1427 C CA . GLY A 1 195 ? -19.397 -10.548 10.742 1.00 94.50 195 GLY A CA 1
ATOM 1428 C C . GLY A 1 195 ? -18.920 -10.901 12.153 1.00 94.50 195 GLY A C 1
ATOM 1429 O O . GLY A 1 195 ? -19.460 -11.819 12.766 1.00 94.50 195 GLY A O 1
ATOM 1430 N N . LEU A 1 196 ? -17.938 -10.169 12.685 1.00 97.31 196 LEU A N 1
ATOM 1431 C CA . LEU A 1 196 ? -17.586 -10.230 14.098 1.00 97.31 196 LEU A CA 1
ATOM 1432 C C . LEU A 1 196 ? -18.718 -9.645 14.945 1.00 97.31 196 LEU A C 1
ATOM 1434 O O . LEU A 1 196 ? -19.287 -8.598 14.637 1.00 97.31 196 LEU A O 1
ATOM 1438 N N . THR A 1 197 ? -19.021 -10.320 16.044 1.00 97.06 197 THR A N 1
ATOM 1439 C CA . THR A 1 197 ? -19.997 -9.882 17.037 1.00 97.06 197 THR A CA 1
ATOM 1440 C C . THR A 1 197 ? -19.353 -8.847 17.952 1.00 97.06 197 THR A C 1
ATOM 1442 O O . THR A 1 197 ? -18.414 -9.143 18.684 1.00 97.06 197 THR A O 1
ATOM 1445 N N . VAL A 1 198 ? -19.864 -7.619 17.939 1.00 97.00 198 VAL A N 1
ATOM 1446 C CA . VAL A 1 198 ? -19.297 -6.505 18.721 1.00 97.00 198 VAL A CA 1
ATOM 1447 C C . VAL A 1 198 ? -19.726 -6.496 20.193 1.00 97.00 198 VAL A C 1
ATOM 1449 O O . VAL A 1 198 ? -19.190 -5.739 20.998 1.00 97.00 198 VAL A O 1
ATOM 1452 N N . THR A 1 199 ? -20.698 -7.334 20.554 1.00 96.31 199 THR A N 1
ATOM 1453 C CA . THR A 1 199 ? -21.280 -7.415 21.901 1.00 96.31 199 THR A CA 1
ATOM 1454 C C . THR A 1 199 ? -20.722 -8.554 22.751 1.00 96.31 199 THR A C 1
ATOM 1456 O O . THR A 1 199 ? -21.074 -8.663 23.923 1.00 96.31 199 THR A O 1
ATOM 1459 N N . THR A 1 200 ? -19.846 -9.395 22.190 1.00 95.44 200 THR A N 1
ATOM 1460 C CA . THR A 1 200 ? -19.188 -10.478 22.929 1.00 95.44 200 THR A CA 1
ATOM 1461 C C . THR A 1 200 ? -17.759 -10.107 23.294 1.00 95.44 200 THR A C 1
ATOM 1463 O O . THR A 1 200 ? -17.019 -9.538 22.492 1.00 95.44 200 THR A O 1
ATOM 1466 N N . THR A 1 201 ? -17.368 -10.474 24.509 1.00 96.75 201 THR A N 1
ATOM 1467 C CA . THR A 1 201 ? -15.998 -10.360 25.021 1.00 96.75 201 THR A CA 1
ATOM 1468 C C . THR A 1 201 ? -15.266 -11.700 25.023 1.00 96.75 201 THR A C 1
ATOM 1470 O O . THR A 1 201 ? -14.110 -11.776 25.420 1.00 96.75 201 THR A O 1
ATOM 1473 N N . THR A 1 202 ? -15.922 -12.780 24.585 1.00 97.81 202 THR A N 1
ATOM 1474 C CA . THR A 1 202 ? -15.260 -14.074 24.375 1.00 97.81 202 THR A CA 1
ATOM 1475 C C . THR A 1 202 ? -14.465 -14.044 23.074 1.00 97.81 202 THR A C 1
ATOM 1477 O O . THR A 1 202 ? -14.862 -13.377 22.118 1.00 97.81 202 THR A O 1
ATOM 1480 N N . ALA A 1 203 ? -13.356 -14.785 23.029 1.00 98.19 203 ALA A N 1
ATOM 1481 C CA . ALA A 1 203 ? -12.543 -14.922 21.828 1.00 98.19 203 ALA A CA 1
ATOM 1482 C C . ALA A 1 203 ? -13.389 -15.410 20.641 1.00 98.19 203 ALA A C 1
ATOM 1484 O O . ALA A 1 203 ? -14.012 -16.472 20.687 1.00 98.19 203 ALA A O 1
ATOM 1485 N N . GLN A 1 204 ? -13.384 -14.637 19.561 1.00 98.44 204 GLN A N 1
ATOM 1486 C CA . GLN A 1 204 ? -14.057 -14.974 18.314 1.00 98.44 204 GLN A CA 1
ATOM 1487 C C . GLN A 1 204 ? -13.045 -15.629 17.386 1.00 98.44 204 GLN A C 1
ATOM 1489 O O . GLN A 1 204 ? -12.068 -14.994 16.992 1.00 98.44 204 GLN A O 1
ATOM 1494 N N . SER A 1 205 ? -13.254 -16.911 17.089 1.00 98.31 205 SER A N 1
ATOM 1495 C CA . SER A 1 205 ? -12.322 -17.709 16.286 1.00 98.31 205 SER A CA 1
ATOM 1496 C C . SER A 1 205 ? -12.353 -17.288 14.821 1.00 98.31 205 SER A C 1
ATOM 1498 O O . SER A 1 205 ? -13.422 -17.107 14.243 1.00 98.31 205 SER A O 1
ATOM 1500 N N . ILE A 1 206 ? -11.172 -17.164 14.223 1.00 98.56 206 ILE A N 1
ATOM 1501 C CA . ILE A 1 206 ? -10.960 -16.768 12.834 1.00 98.56 206 ILE A CA 1
ATOM 1502 C C . ILE A 1 206 ? -10.034 -17.805 12.196 1.00 98.56 206 ILE A C 1
ATOM 1504 O O . ILE A 1 206 ? -8.966 -18.110 12.719 1.00 98.56 206 ILE A O 1
ATOM 1508 N N . THR A 1 207 ? -10.436 -18.342 11.046 1.00 98.31 207 THR A N 1
ATOM 1509 C CA . THR A 1 207 ? -9.566 -19.158 10.190 1.00 98.31 207 THR A CA 1
ATOM 1510 C C . THR A 1 207 ? -9.104 -18.307 9.013 1.00 98.31 207 THR A C 1
ATOM 1512 O O . THR A 1 207 ? -9.776 -18.259 7.984 1.00 98.31 207 THR A O 1
ATOM 1515 N N . THR A 1 208 ? -7.987 -17.590 9.165 1.00 98.31 208 THR A N 1
ATOM 1516 C CA . THR A 1 208 ? -7.439 -16.766 8.075 1.00 98.31 208 THR A CA 1
ATOM 1517 C C . THR A 1 208 ? -6.947 -17.660 6.921 1.00 98.31 208 THR A C 1
ATOM 1519 O O . THR A 1 208 ? -6.182 -18.595 7.177 1.00 98.31 208 THR A O 1
ATOM 1522 N N . PRO A 1 209 ? -7.333 -17.392 5.659 1.00 97.94 209 PRO A N 1
ATOM 1523 C CA . PRO A 1 209 ? -6.745 -18.043 4.491 1.00 97.94 209 PRO A CA 1
ATOM 1524 C C . PRO A 1 209 ? -5.263 -17.670 4.333 1.00 97.94 209 PRO A C 1
ATOM 1526 O O . PRO A 1 209 ? -4.776 -16.718 4.940 1.00 97.94 209 PRO A O 1
ATOM 1529 N N . THR A 1 210 ? -4.538 -18.391 3.479 1.00 98.44 210 THR A N 1
ATOM 1530 C CA . THR A 1 210 ? -3.161 -18.023 3.124 1.00 98.44 210 THR A CA 1
ATOM 1531 C C . THR A 1 210 ? -3.125 -16.607 2.553 1.00 98.44 210 THR A C 1
ATOM 1533 O O . THR A 1 210 ? -3.861 -16.307 1.614 1.00 98.44 210 THR A O 1
ATOM 1536 N N . LEU A 1 211 ? -2.271 -15.746 3.113 1.00 98.56 211 LEU A N 1
ATOM 1537 C CA . LEU A 1 211 ? -2.103 -14.381 2.622 1.00 98.56 211 LEU A CA 1
ATOM 1538 C C . LEU A 1 211 ? -1.567 -14.376 1.186 1.00 98.56 211 LEU A C 1
ATOM 1540 O O . LEU A 1 211 ? -0.805 -15.270 0.813 1.00 98.56 211 LEU A O 1
ATOM 1544 N N . PRO A 1 212 ? -1.917 -13.363 0.379 1.00 98.19 212 PRO A N 1
ATOM 1545 C CA . PRO A 1 212 ? -1.288 -13.174 -0.916 1.00 98.19 212 PRO A CA 1
ATOM 1546 C C . PRO A 1 212 ? 0.204 -12.861 -0.735 1.00 98.19 212 PRO A C 1
ATOM 1548 O O . PRO A 1 212 ? 0.621 -12.344 0.302 1.00 98.19 212 PRO A O 1
ATOM 1551 N N . ALA A 1 213 ? 1.007 -13.157 -1.760 1.00 97.44 213 ALA A N 1
ATOM 1552 C CA . ALA A 1 213 ? 2.458 -12.971 -1.755 1.00 97.44 213 ALA A CA 1
ATOM 1553 C C . ALA A 1 213 ? 2.860 -11.485 -1.891 1.00 97.44 213 ALA A C 1
ATOM 1555 O O . ALA A 1 213 ? 3.476 -11.075 -2.874 1.00 97.44 213 ALA A O 1
ATOM 1556 N N . ARG A 1 214 ? 2.423 -10.660 -0.934 1.00 97.69 214 ARG A N 1
ATOM 1557 C CA . ARG A 1 214 ? 2.580 -9.198 -0.920 1.00 97.69 214 ARG A CA 1
ATOM 1558 C C . ARG A 1 214 ? 3.153 -8.667 0.391 1.00 97.69 214 ARG A C 1
ATOM 1560 O O . ARG A 1 214 ? 3.014 -7.480 0.676 1.00 97.69 214 ARG A O 1
ATOM 1567 N N . ASP A 1 215 ? 3.762 -9.530 1.202 1.00 97.19 215 ASP A N 1
ATOM 1568 C CA . ASP A 1 215 ? 4.543 -9.078 2.354 1.00 97.19 215 ASP A CA 1
ATOM 1569 C C . ASP A 1 215 ? 5.824 -8.345 1.903 1.00 97.19 215 ASP A C 1
ATOM 1571 O O . ASP A 1 215 ? 6.078 -8.217 0.705 1.00 97.19 215 ASP A O 1
ATOM 1575 N N . VAL A 1 216 ? 6.635 -7.821 2.827 1.00 95.25 216 VAL A N 1
ATOM 1576 C CA . VAL A 1 216 ? 7.815 -7.005 2.463 1.00 95.25 216 VAL A CA 1
ATOM 1577 C C . VAL A 1 216 ? 8.834 -7.740 1.575 1.00 95.25 216 VAL A C 1
ATOM 1579 O O . VAL A 1 216 ? 9.568 -7.095 0.828 1.00 95.25 216 VAL A O 1
ATOM 1582 N N . ASN A 1 217 ? 8.835 -9.074 1.613 1.00 95.12 217 ASN A N 1
ATOM 1583 C CA . ASN A 1 217 ? 9.742 -9.943 0.868 1.00 95.12 217 ASN A CA 1
ATOM 1584 C C . ASN A 1 217 ? 9.061 -10.609 -0.343 1.00 95.12 217 ASN A C 1
ATOM 1586 O O . ASN A 1 217 ? 9.682 -11.410 -1.039 1.00 95.12 217 ASN A O 1
ATOM 1590 N N . GLY A 1 218 ? 7.793 -10.287 -0.623 1.00 95.06 218 GLY A N 1
ATOM 1591 C CA . GLY A 1 218 ? 7.019 -10.892 -1.709 1.00 95.06 218 GLY A CA 1
ATOM 1592 C C . GLY A 1 218 ? 6.627 -12.339 -1.426 1.00 95.06 218 GLY A C 1
ATOM 1593 O O . GLY A 1 218 ? 6.503 -13.138 -2.350 1.00 95.06 218 GLY A O 1
ATOM 1594 N N . THR A 1 219 ? 6.459 -12.690 -0.151 1.00 97.31 219 THR A N 1
ATOM 1595 C CA . THR A 1 219 ? 6.043 -14.017 0.307 1.00 97.31 219 THR A CA 1
ATOM 1596 C C . THR A 1 219 ? 4.679 -13.962 0.996 1.00 97.31 219 THR A C 1
ATOM 1598 O O . THR A 1 219 ? 4.080 -12.899 1.165 1.00 97.31 219 THR A O 1
ATOM 1601 N N . THR A 1 220 ? 4.161 -15.128 1.381 1.00 98.25 220 THR A N 1
ATOM 1602 C CA . THR A 1 220 ? 2.898 -15.273 2.123 1.00 98.25 220 THR A CA 1
ATOM 1603 C C . THR A 1 220 ? 3.118 -15.357 3.638 1.00 98.25 220 THR A C 1
ATOM 1605 O O . THR A 1 220 ? 2.200 -15.718 4.375 1.00 98.25 220 THR A O 1
ATOM 1608 N N . ASN A 1 221 ? 4.344 -15.115 4.117 1.00 98.06 221 ASN A N 1
ATOM 1609 C CA . ASN A 1 221 ? 4.688 -15.261 5.529 1.00 98.06 221 ASN A CA 1
ATOM 1610 C C . ASN A 1 221 ? 4.241 -14.060 6.362 1.00 98.06 221 ASN A C 1
ATOM 1612 O O . ASN A 1 221 ? 4.095 -14.207 7.570 1.00 98.06 221 ASN A O 1
ATOM 1616 N N . GLY A 1 222 ? 3.984 -12.908 5.741 1.00 98.00 222 GLY A N 1
ATOM 1617 C CA . GLY A 1 222 ? 3.418 -11.740 6.410 1.00 98.00 222 GLY A CA 1
ATOM 1618 C C . GLY A 1 222 ? 4.452 -10.888 7.144 1.00 98.00 222 GLY A C 1
ATOM 1619 O O . GLY A 1 222 ? 4.119 -10.181 8.093 1.00 98.00 222 GLY A O 1
ATOM 1620 N N . GLU A 1 223 ? 5.720 -10.952 6.742 1.00 98.50 223 GLU A N 1
ATOM 1621 C CA . GLU A 1 223 ? 6.752 -10.061 7.278 1.00 98.50 223 GLU A CA 1
ATOM 1622 C C . GLU A 1 223 ? 6.462 -8.592 6.919 1.00 98.50 223 GLU A C 1
ATOM 1624 O O . GLU A 1 223 ? 6.084 -8.272 5.790 1.00 98.50 223 GLU A O 1
ATOM 1629 N N . GLY A 1 224 ? 6.572 -7.690 7.896 1.00 97.06 224 GLY A N 1
ATOM 1630 C CA . GLY A 1 224 ? 6.168 -6.289 7.752 1.00 97.06 224 GLY A CA 1
ATOM 1631 C C . GLY A 1 224 ? 4.650 -6.060 7.727 1.00 97.06 224 GLY A C 1
ATOM 1632 O O . GLY A 1 224 ? 4.214 -4.932 7.503 1.00 97.06 224 GLY A O 1
ATOM 1633 N N . CYS A 1 225 ? 3.832 -7.098 7.944 1.00 98.50 225 CYS A N 1
ATOM 1634 C CA . CYS A 1 225 ? 2.381 -6.952 8.047 1.00 98.50 225 CYS A CA 1
ATOM 1635 C C . CYS A 1 225 ? 1.939 -6.651 9.486 1.00 98.50 225 CYS A C 1
ATOM 1637 O O . CYS A 1 225 ? 2.393 -7.274 10.444 1.00 98.50 225 CYS A O 1
ATOM 1639 N N . MET A 1 226 ? 1.000 -5.722 9.617 1.00 98.06 226 MET A N 1
ATOM 1640 C CA . MET A 1 226 ? 0.385 -5.253 10.853 1.00 98.06 226 MET A CA 1
ATOM 1641 C C . MET A 1 226 ? -1.056 -5.755 10.964 1.00 98.06 226 MET A C 1
ATOM 1643 O O . MET A 1 226 ? -1.686 -6.102 9.962 1.00 98.06 226 MET A O 1
ATOM 1647 N N . ILE A 1 227 ? -1.594 -5.737 12.185 1.00 98.69 227 ILE A N 1
ATOM 1648 C CA . ILE A 1 227 ? -2.998 -6.054 12.466 1.00 98.69 227 ILE A CA 1
ATOM 1649 C C . ILE A 1 227 ? -3.749 -4.758 12.744 1.00 98.69 227 ILE A C 1
ATOM 1651 O O . ILE A 1 227 ? -3.346 -3.982 13.614 1.00 98.69 227 ILE A O 1
ATOM 1655 N N . ALA A 1 228 ? -4.873 -4.565 12.060 1.00 98.25 228 ALA A N 1
ATOM 1656 C CA . ALA A 1 228 ? -5.789 -3.462 12.317 1.00 98.25 228 ALA A CA 1
ATOM 1657 C C . ALA A 1 228 ? -7.191 -3.948 12.683 1.00 98.25 228 ALA A C 1
ATOM 1659 O O . ALA A 1 228 ? -7.638 -4.999 12.225 1.00 98.25 228 ALA A O 1
ATOM 1660 N N . LEU A 1 229 ? -7.905 -3.122 13.444 1.00 97.88 229 LEU A N 1
ATOM 1661 C CA . LEU A 1 229 ? -9.362 -3.126 13.522 1.00 97.88 229 LEU A CA 1
ATOM 1662 C C . LEU A 1 229 ? -9.875 -1.860 12.840 1.00 97.88 229 LEU A C 1
ATOM 1664 O O . LEU A 1 229 ? -9.482 -0.752 13.191 1.00 97.88 229 LEU A O 1
ATOM 1668 N N . LEU A 1 230 ? -10.757 -2.035 11.866 1.00 97.81 230 LEU A N 1
ATOM 1669 C CA . LEU A 1 230 ? -11.466 -0.989 11.145 1.00 97.81 230 LEU A CA 1
ATOM 1670 C C . LEU A 1 230 ? -12.924 -0.960 11.601 1.00 97.81 230 LEU A C 1
ATOM 1672 O O . LEU A 1 230 ? -13.621 -1.972 11.556 1.00 97.81 230 LEU A O 1
ATOM 1676 N N . VAL A 1 231 ? -13.405 0.212 11.991 1.00 97.31 231 VAL A N 1
ATOM 1677 C CA . VAL A 1 231 ? -14.813 0.456 12.297 1.00 97.31 231 VAL A CA 1
ATOM 1678 C C . VAL A 1 231 ? -15.576 0.659 10.993 1.00 97.31 231 VAL A C 1
ATOM 1680 O O . VAL A 1 231 ? -15.344 1.622 10.259 1.00 97.31 231 VAL A O 1
ATOM 1683 N N . THR A 1 232 ? -16.497 -0.257 10.705 1.00 96.62 232 THR A N 1
ATOM 1684 C CA . THR A 1 232 ? -17.317 -0.261 9.483 1.00 96.62 232 THR A CA 1
ATOM 1685 C C . THR A 1 232 ? -18.729 0.275 9.711 1.00 96.62 232 THR A C 1
ATOM 1687 O O . THR A 1 232 ? -19.392 0.656 8.752 1.00 96.62 232 THR A O 1
ATOM 1690 N N . ALA A 1 233 ? -19.158 0.389 10.968 1.00 96.00 233 ALA A N 1
ATOM 1691 C CA . ALA A 1 233 ? -20.295 1.193 11.403 1.00 96.00 233 ALA A CA 1
ATOM 1692 C C . ALA A 1 233 ? -20.023 1.705 12.821 1.00 96.00 233 ALA A C 1
ATOM 1694 O O . ALA A 1 233 ? -19.467 0.964 13.631 1.00 96.00 233 ALA A O 1
ATOM 1695 N N . THR A 1 234 ? -20.409 2.953 13.100 1.00 96.12 234 THR A N 1
ATOM 1696 C CA . THR A 1 234 ? -20.131 3.652 14.365 1.00 96.12 234 THR A CA 1
ATOM 1697 C C . THR A 1 234 ? -20.430 2.789 15.590 1.00 96.12 234 THR A C 1
ATOM 1699 O O . THR A 1 234 ? -21.494 2.173 15.674 1.00 96.12 234 THR A O 1
ATOM 1702 N N . LEU A 1 235 ? -19.485 2.759 16.529 1.00 96.50 235 LEU A N 1
ATOM 1703 C CA . LEU A 1 235 ? -19.568 1.964 17.750 1.00 96.50 235 LEU A CA 1
ATOM 1704 C C . LEU A 1 235 ? -20.323 2.705 18.860 1.00 96.50 235 LEU A C 1
ATOM 1706 O O . LEU A 1 235 ? -20.361 3.933 18.894 1.00 96.50 235 LEU A O 1
ATOM 1710 N N . GLY A 1 236 ? -20.925 1.943 19.778 1.00 94.62 236 GLY A N 1
ATOM 1711 C CA . GLY A 1 236 ? -21.698 2.462 20.914 1.00 94.62 236 GLY A CA 1
ATOM 1712 C C . GLY A 1 236 ? -21.010 2.282 22.269 1.00 94.62 236 GLY A C 1
ATOM 1713 O O . GLY A 1 236 ? -21.692 2.217 23.295 1.00 94.62 236 GLY A O 1
ATOM 1714 N N . ASN A 1 237 ? -19.688 2.109 22.298 1.00 93.38 237 ASN A N 1
ATOM 1715 C CA . ASN A 1 237 ? -18.946 2.007 23.550 1.00 93.38 237 ASN A CA 1
ATOM 1716 C C . ASN A 1 237 ? -19.015 3.330 24.332 1.00 93.38 237 ASN A C 1
ATOM 1718 O O . ASN A 1 237 ? -19.029 4.411 23.763 1.00 93.38 237 ASN A O 1
ATOM 1722 N N . ALA A 1 238 ? -19.069 3.246 25.662 1.00 88.44 238 ALA A N 1
ATOM 1723 C CA . ALA A 1 238 ? -19.210 4.426 26.523 1.00 88.44 238 ALA A CA 1
ATOM 1724 C C . ALA A 1 238 ? -17.866 5.026 26.978 1.00 88.44 238 ALA A C 1
ATOM 1726 O O . ALA A 1 238 ? -17.843 6.091 27.587 1.00 88.44 238 ALA A O 1
ATOM 1727 N N . ALA A 1 239 ? -16.752 4.344 26.705 1.00 92.94 239 ALA A N 1
ATOM 1728 C CA . ALA A 1 239 ? -15.402 4.759 27.072 1.00 92.94 239 ALA A CA 1
ATOM 1729 C C . ALA A 1 239 ? -14.390 4.268 26.030 1.00 92.94 239 ALA A C 1
ATOM 1731 O O . ALA A 1 239 ? -14.689 3.350 25.260 1.00 92.94 239 ALA A O 1
ATOM 1732 N N . ALA A 1 240 ? -13.194 4.860 26.019 1.00 94.25 240 ALA A N 1
ATOM 1733 C CA . ALA A 1 240 ? -12.082 4.349 25.224 1.00 94.25 240 ALA A CA 1
ATOM 1734 C C . ALA A 1 240 ? -11.666 2.944 25.700 1.00 94.25 240 ALA A C 1
ATOM 1736 O O . ALA A 1 240 ? -11.689 2.654 26.897 1.00 94.25 240 ALA A O 1
ATOM 1737 N N . ILE A 1 241 ? -11.287 2.073 24.763 1.00 95.38 241 ILE A N 1
ATOM 1738 C CA . ILE A 1 241 ? -10.953 0.669 25.029 1.00 95.38 241 ILE A CA 1
ATOM 1739 C C . ILE A 1 241 ? -9.530 0.400 24.560 1.00 95.38 241 ILE A C 1
ATOM 1741 O O . ILE A 1 241 ? -9.215 0.478 23.371 1.00 95.38 241 ILE A O 1
ATOM 1745 N N . ALA A 1 242 ? -8.679 0.055 25.518 1.00 94.69 242 ALA A N 1
ATOM 1746 C CA . ALA A 1 242 ? -7.231 0.041 25.364 1.00 94.69 242 ALA A CA 1
ATOM 1747 C C . ALA A 1 242 ? -6.597 -1.340 25.590 1.00 94.69 242 ALA A C 1
ATOM 1749 O O . ALA A 1 242 ? -5.385 -1.439 25.700 1.00 94.69 242 ALA A O 1
ATOM 1750 N N . ASN A 1 243 ? -7.394 -2.401 25.719 1.00 95.31 243 ASN A N 1
ATOM 1751 C CA . ASN A 1 243 ? -6.929 -3.722 26.156 1.00 95.31 243 ASN A CA 1
ATOM 1752 C C . ASN A 1 243 ? -7.578 -4.890 25.397 1.00 95.31 243 ASN A C 1
ATOM 1754 O O . ASN A 1 243 ? -7.484 -6.033 25.841 1.00 95.31 243 ASN A O 1
ATOM 1758 N N . SER A 1 244 ? -8.238 -4.627 24.264 1.00 97.88 244 SER A N 1
ATOM 1759 C CA . SER A 1 244 ? -8.632 -5.698 23.342 1.00 97.88 244 SER A CA 1
ATOM 1760 C C . SER A 1 244 ? -7.382 -6.395 22.802 1.00 97.88 244 SER A C 1
ATOM 1762 O O . SER A 1 244 ? -6.340 -5.756 22.615 1.00 97.88 244 SER A O 1
ATOM 1764 N N . THR A 1 245 ? -7.493 -7.694 22.534 1.00 98.44 245 THR A N 1
ATOM 1765 C CA . THR A 1 245 ? -6.366 -8.530 22.107 1.00 98.44 245 THR A CA 1
ATOM 1766 C C . THR A 1 245 ? -6.688 -9.341 20.861 1.00 98.44 245 THR A C 1
ATOM 1768 O O . THR A 1 245 ? -7.846 -9.640 20.561 1.00 98.44 245 THR A O 1
ATOM 1771 N N . VAL A 1 246 ? -5.640 -9.704 20.126 1.00 98.81 246 VAL A N 1
ATOM 1772 C CA . VAL A 1 246 ? -5.708 -10.569 18.947 1.00 98.81 246 VAL A CA 1
ATOM 1773 C C . VAL A 1 246 ? -4.695 -11.692 19.110 1.00 98.81 246 VAL A C 1
ATOM 1775 O O . VAL A 1 246 ? -3.516 -11.424 19.337 1.00 98.81 246 VAL A O 1
ATOM 1778 N N . SER A 1 247 ? -5.141 -12.941 18.980 1.00 98.69 247 SER A N 1
ATOM 1779 C CA . SER A 1 247 ? -4.236 -14.087 18.883 1.00 98.69 247 SER A CA 1
ATOM 1780 C C . SER A 1 247 ? -3.810 -14.275 17.430 1.00 98.69 247 SER A C 1
ATOM 1782 O O . SER A 1 247 ? -4.660 -14.258 16.536 1.00 98.69 247 SER A O 1
ATOM 1784 N N . TYR A 1 248 ? -2.511 -14.435 17.182 1.00 98.88 248 TYR A N 1
ATOM 1785 C CA . TYR A 1 248 ? -1.959 -14.532 15.831 1.00 98.88 248 TYR A CA 1
ATOM 1786 C C . TYR A 1 248 ? -0.739 -15.460 15.741 1.00 98.88 248 TYR A C 1
ATOM 1788 O O . TYR A 1 248 ? -0.123 -15.850 16.738 1.00 98.88 248 TYR A O 1
ATOM 1796 N N . THR A 1 249 ? -0.392 -15.808 14.501 1.00 98.81 249 THR A N 1
ATOM 1797 C CA . THR A 1 249 ? 0.835 -16.515 14.135 1.00 98.81 249 THR A CA 1
ATOM 1798 C C . THR A 1 249 ? 1.765 -15.509 13.477 1.00 98.81 249 THR A C 1
ATOM 1800 O O . THR A 1 249 ? 1.378 -14.846 12.511 1.00 98.81 249 THR A O 1
ATOM 1803 N N . ASN A 1 250 ? 2.977 -15.352 14.011 1.00 98.69 250 ASN A N 1
ATOM 1804 C CA . ASN A 1 250 ? 3.927 -14.367 13.495 1.00 98.69 250 ASN A CA 1
ATOM 1805 C C . ASN A 1 250 ? 4.540 -14.800 12.152 1.00 98.69 250 ASN A C 1
ATOM 1807 O O . ASN A 1 250 ? 4.360 -15.933 11.690 1.00 98.69 250 ASN A O 1
ATOM 1811 N N . SER A 1 251 ? 5.300 -13.901 11.530 1.00 98.25 251 SER A N 1
ATOM 1812 C CA . SER A 1 251 ? 5.927 -14.161 10.230 1.00 98.25 251 SER A CA 1
ATOM 1813 C C . SER A 1 251 ? 6.930 -15.321 10.233 1.00 98.25 251 SER A C 1
ATOM 1815 O O . SER A 1 251 ? 7.047 -16.028 9.230 1.00 98.25 251 SER A O 1
ATOM 1817 N N . ALA A 1 252 ? 7.564 -15.610 11.374 1.00 98.19 252 ALA A N 1
ATOM 1818 C CA . ALA A 1 252 ? 8.439 -16.770 11.570 1.00 98.19 252 ALA A CA 1
ATOM 1819 C C . ALA A 1 252 ? 7.680 -18.102 11.760 1.00 98.19 252 ALA A C 1
ATOM 1821 O O . ALA A 1 252 ? 8.298 -19.156 11.886 1.00 98.19 252 ALA A O 1
ATOM 1822 N N . GLY A 1 253 ? 6.343 -18.084 11.780 1.00 97.94 253 GLY A N 1
ATOM 1823 C CA . GLY A 1 253 ? 5.509 -19.278 11.936 1.00 97.94 253 GLY A CA 1
ATOM 1824 C C . GLY A 1 253 ? 5.306 -19.726 13.382 1.00 97.94 253 GLY A C 1
ATOM 1825 O O . GLY A 1 253 ? 4.820 -20.829 13.614 1.00 97.94 253 GLY A O 1
ATOM 1826 N N . THR A 1 254 ? 5.650 -18.891 14.366 1.00 98.44 254 THR A N 1
ATOM 1827 C CA . THR A 1 254 ? 5.322 -19.163 15.769 1.00 98.44 254 THR A CA 1
ATOM 1828 C C . THR A 1 254 ? 3.862 -18.809 16.036 1.00 98.44 254 THR A C 1
ATOM 1830 O O . THR A 1 254 ? 3.483 -17.641 15.943 1.00 98.44 254 THR A O 1
ATOM 1833 N N . ALA A 1 255 ? 3.057 -19.809 16.390 1.00 97.94 255 ALA A N 1
ATOM 1834 C CA . ALA A 1 255 ? 1.658 -19.636 16.776 1.00 97.94 255 ALA A CA 1
ATOM 1835 C C . ALA A 1 255 ? 1.502 -19.168 18.236 1.00 97.94 255 ALA A C 1
ATOM 1837 O O . ALA A 1 255 ? 2.435 -19.262 19.034 1.00 97.94 255 ALA A O 1
ATOM 1838 N N . GLY A 1 256 ? 0.302 -18.696 18.592 1.00 96.50 256 GLY A N 1
ATOM 1839 C CA . GLY A 1 256 ? -0.054 -18.342 19.973 1.00 96.50 256 GLY A CA 1
ATOM 1840 C C . GLY A 1 256 ? 0.491 -16.993 20.449 1.00 96.50 256 GLY A C 1
ATOM 1841 O O . GLY A 1 256 ? 0.556 -16.747 21.652 1.00 96.50 256 GLY A O 1
ATOM 1842 N N . ARG A 1 257 ? 0.884 -16.113 19.523 1.00 98.69 257 ARG A N 1
ATOM 1843 C CA . ARG A 1 257 ? 1.306 -14.743 19.833 1.00 98.69 257 ARG A CA 1
ATOM 1844 C C . ARG A 1 257 ? 0.090 -13.876 20.137 1.00 98.69 257 ARG A C 1
ATOM 1846 O O . ARG A 1 257 ? -1.013 -14.178 19.680 1.00 98.69 257 ARG A O 1
ATOM 1853 N N . THR A 1 258 ? 0.280 -12.815 20.921 1.00 98.56 258 THR A N 1
ATOM 1854 C CA . THR A 1 258 ? -0.811 -11.907 21.317 1.00 98.56 258 THR A CA 1
ATOM 1855 C C . THR A 1 258 ? -0.467 -10.462 20.995 1.00 98.56 258 THR A C 1
ATOM 1857 O O . THR A 1 258 ? 0.542 -9.948 21.472 1.00 98.56 258 THR A O 1
ATOM 1860 N N . ALA A 1 259 ? -1.307 -9.814 20.189 1.00 98.56 259 ALA A N 1
ATOM 1861 C CA . ALA A 1 259 ? -1.213 -8.392 19.887 1.00 98.56 259 ALA A CA 1
ATOM 1862 C C . ALA A 1 259 ? -2.241 -7.636 20.729 1.00 98.56 259 ALA A C 1
ATOM 1864 O O . ALA A 1 259 ? -3.358 -8.126 20.920 1.00 98.56 259 ALA A O 1
ATOM 1865 N N . THR A 1 260 ? -1.884 -6.448 21.215 1.00 98.25 260 THR A N 1
ATOM 1866 C CA . THR A 1 260 ? -2.676 -5.739 22.232 1.00 98.25 260 THR A CA 1
ATOM 1867 C C . THR A 1 260 ? -2.773 -4.250 21.915 1.00 98.25 260 THR A C 1
ATOM 1869 O O . THR A 1 260 ? -1.808 -3.617 21.471 1.00 98.25 260 THR A O 1
ATOM 1872 N N . LEU A 1 261 ? -3.955 -3.679 22.144 1.00 97.62 261 LEU A N 1
ATOM 1873 C CA . LEU A 1 261 ? -4.118 -2.226 22.224 1.00 97.62 261 LEU A CA 1
ATOM 1874 C C . LEU A 1 261 ? -3.422 -1.682 23.483 1.00 97.62 261 LEU A C 1
ATOM 1876 O O . LEU A 1 261 ? -3.065 -2.439 24.385 1.00 97.62 261 LEU A O 1
ATOM 1880 N N . THR A 1 262 ? -3.192 -0.374 23.544 1.00 94.94 262 THR A N 1
ATOM 1881 C CA . THR A 1 262 ? -2.591 0.290 24.710 1.00 94.94 262 THR A CA 1
ATOM 1882 C C . THR A 1 262 ? -3.325 1.587 25.025 1.00 94.94 262 THR A C 1
ATOM 1884 O O . THR A 1 262 ? -3.986 2.158 24.166 1.00 94.94 262 THR A O 1
ATOM 1887 N N . ALA A 1 263 ? -3.229 2.077 26.263 1.00 93.12 263 ALA A N 1
ATOM 1888 C CA . ALA A 1 263 ? -3.940 3.280 26.717 1.00 93.12 263 ALA A CA 1
ATOM 1889 C C . ALA A 1 263 ? -3.278 4.576 26.211 1.00 93.12 263 ALA A C 1
ATOM 1891 O O . ALA A 1 263 ? -2.877 5.440 26.989 1.00 93.12 263 ALA A O 1
ATOM 1892 N N . ILE A 1 264 ? -3.112 4.679 24.892 1.00 89.88 264 ILE A N 1
ATOM 1893 C CA . ILE A 1 264 ? -2.472 5.783 24.181 1.00 89.88 264 ILE A CA 1
ATOM 1894 C C . ILE A 1 264 ? -3.369 6.151 22.996 1.00 89.88 264 ILE A C 1
ATOM 1896 O O . ILE A 1 264 ? -3.838 5.276 22.265 1.00 89.88 264 ILE A O 1
ATOM 1900 N N . ALA A 1 265 ? -3.615 7.447 22.789 1.00 85.50 265 ALA A N 1
ATOM 1901 C CA . ALA A 1 265 ? -4.348 7.923 21.616 1.00 85.50 265 ALA A CA 1
ATOM 1902 C C . ALA A 1 265 ? -3.677 7.425 20.322 1.00 85.50 265 ALA A C 1
ATOM 1904 O O . ALA A 1 265 ? -2.458 7.491 20.185 1.00 85.50 265 ALA A O 1
ATOM 1905 N N . GLY A 1 266 ? -4.474 6.872 19.405 1.00 84.56 266 GLY A N 1
ATOM 1906 C CA . GLY A 1 266 ? -3.974 6.204 18.196 1.00 84.56 266 GLY A CA 1
ATOM 1907 C C . GLY A 1 266 ? -3.669 4.708 18.364 1.00 84.56 266 GLY A C 1
ATOM 1908 O O . GLY A 1 266 ? -3.510 4.019 17.362 1.00 84.56 266 GLY A O 1
ATOM 1909 N N . SER A 1 267 ? -3.664 4.188 19.596 1.00 92.62 267 SER A N 1
ATOM 1910 C CA . SER A 1 267 ? -3.452 2.770 19.936 1.00 92.62 267 SER A CA 1
ATOM 1911 C C . SER A 1 267 ? -4.587 2.204 20.813 1.00 92.62 267 SER A C 1
ATOM 1913 O O . SER A 1 267 ? -4.428 1.214 21.521 1.00 92.62 267 SER A O 1
ATOM 1915 N N . GLN A 1 268 ? -5.768 2.825 20.759 1.00 95.19 268 GLN A N 1
ATOM 1916 C CA . GLN A 1 268 ? -6.979 2.412 21.473 1.00 95.19 268 GLN A CA 1
ATOM 1917 C C . GLN A 1 268 ? -8.218 2.702 20.629 1.00 95.19 268 GLN A C 1
ATOM 1919 O O . GLN A 1 268 ? -8.214 3.639 19.827 1.00 95.19 268 GLN A O 1
ATOM 1924 N N . ILE A 1 269 ? -9.291 1.943 20.846 1.00 95.81 269 ILE A N 1
ATOM 1925 C CA . ILE A 1 269 ? -10.606 2.270 20.285 1.00 95.81 269 ILE A CA 1
ATOM 1926 C C . ILE A 1 269 ? -11.112 3.504 21.044 1.00 95.81 269 ILE A C 1
ATOM 1928 O O . ILE A 1 269 ? -11.216 3.440 22.272 1.00 95.81 269 ILE A O 1
ATOM 1932 N N . PRO A 1 270 ? -11.385 4.635 20.376 1.00 93.75 270 PRO A N 1
ATOM 1933 C CA . PRO A 1 270 ? -11.841 5.837 21.059 1.00 93.75 270 PRO A CA 1
ATOM 1934 C C . PRO A 1 270 ? -13.287 5.678 21.550 1.00 93.75 270 PRO A C 1
ATOM 1936 O O . PRO A 1 270 ? -14.003 4.759 21.150 1.00 93.75 270 PRO A O 1
ATOM 1939 N N . GLN A 1 271 ? -13.712 6.568 22.451 1.00 91.12 271 GLN A N 1
ATOM 1940 C CA . GLN A 1 271 ? -15.037 6.505 23.074 1.00 91.12 271 GLN A CA 1
ATOM 1941 C C . GLN A 1 271 ? -16.173 6.575 22.047 1.00 91.12 271 GLN A C 1
ATOM 1943 O O . GLN A 1 271 ? -17.170 5.890 22.216 1.00 91.12 271 GLN A O 1
ATOM 1948 N N . THR A 1 272 ? -16.023 7.353 20.979 1.00 86.19 272 THR A N 1
ATOM 1949 C CA . THR A 1 272 ? -17.063 7.564 19.966 1.00 86.19 272 THR A CA 1
ATOM 1950 C C . THR A 1 272 ? -16.576 7.135 18.590 1.00 86.19 272 THR A C 1
ATOM 1952 O O . THR A 1 272 ? -16.739 7.850 17.609 1.00 86.19 272 THR A O 1
ATOM 1955 N N . ALA A 1 273 ? -15.982 5.941 18.501 1.00 93.38 273 ALA A N 1
ATOM 1956 C CA . ALA A 1 273 ? -15.379 5.450 17.268 1.00 93.38 273 ALA A CA 1
ATOM 1957 C C . ALA A 1 273 ? -16.373 5.458 16.091 1.00 93.38 273 ALA A C 1
ATOM 1959 O O . ALA A 1 273 ? -17.284 4.629 15.996 1.00 93.38 273 ALA A O 1
ATOM 1960 N N . LEU A 1 274 ? -16.186 6.426 15.195 1.00 94.38 274 LEU A N 1
ATOM 1961 C CA . LEU A 1 274 ? -17.016 6.642 14.019 1.00 94.38 274 LEU A CA 1
ATOM 1962 C C . LEU A 1 274 ? -16.637 5.653 12.911 1.00 94.38 274 LEU A C 1
ATOM 1964 O O . LEU A 1 274 ? -15.546 5.081 12.897 1.00 94.38 274 LEU A O 1
ATOM 1968 N N . ILE A 1 275 ? -17.524 5.473 11.929 1.00 95.75 275 ILE A N 1
ATOM 1969 C CA . ILE A 1 275 ? -17.169 4.748 10.702 1.00 95.75 275 ILE A CA 1
ATOM 1970 C C . ILE A 1 275 ? -15.904 5.342 10.061 1.00 95.75 275 ILE A C 1
ATOM 1972 O O . ILE A 1 275 ? -15.796 6.552 9.855 1.00 95.75 275 ILE A O 1
ATOM 1976 N N . GLY A 1 276 ? -14.956 4.471 9.717 1.00 95.69 276 GLY A N 1
ATOM 1977 C CA . GLY A 1 276 ? -13.646 4.856 9.200 1.00 95.69 276 GLY A CA 1
ATOM 1978 C C . GLY A 1 276 ? -12.569 4.972 10.278 1.00 95.69 276 GLY A C 1
ATOM 1979 O O . GLY A 1 276 ? -11.396 5.005 9.924 1.00 95.69 276 GLY A O 1
ATOM 1980 N N . THR A 1 277 ? -12.893 4.958 11.576 1.00 96.81 277 THR A N 1
ATOM 1981 C CA . THR A 1 277 ? -11.860 4.804 12.611 1.00 96.81 277 THR A CA 1
ATOM 1982 C C . THR A 1 277 ? -11.113 3.489 12.389 1.00 96.81 277 THR A C 1
ATOM 1984 O O . THR A 1 277 ? -11.725 2.428 12.286 1.00 96.81 277 THR A O 1
ATOM 1987 N N . ILE A 1 278 ? -9.788 3.555 12.316 1.00 97.62 278 ILE A N 1
ATOM 1988 C CA . ILE A 1 278 ? -8.913 2.382 12.257 1.00 97.62 278 ILE A CA 1
ATOM 1989 C C . ILE A 1 278 ? -8.007 2.399 13.488 1.00 97.62 278 ILE A C 1
ATOM 1991 O O . ILE A 1 278 ? -7.687 3.463 14.005 1.00 97.62 278 ILE A O 1
ATOM 1995 N N . VAL A 1 279 ? -7.637 1.243 14.021 1.00 97.12 279 VAL A N 1
ATOM 1996 C CA . VAL A 1 279 ? -6.699 1.136 15.146 1.00 97.12 279 VAL A CA 1
ATOM 1997 C C . VAL A 1 279 ? -5.726 0.003 14.876 1.00 97.12 279 VAL A C 1
ATOM 1999 O O . VAL A 1 279 ? -6.132 -1.063 14.414 1.00 97.12 279 VAL A O 1
ATOM 2002 N N . TRP A 1 280 ? -4.449 0.235 15.161 1.00 97.56 280 TRP A N 1
ATOM 2003 C CA . TRP A 1 280 ? -3.379 -0.735 14.943 1.00 97.56 280 TRP A CA 1
ATOM 2004 C C . TRP A 1 280 ? -3.020 -1.405 16.266 1.00 97.56 280 TRP A C 1
ATOM 2006 O O . TRP A 1 280 ? -2.833 -0.729 17.277 1.00 97.56 280 TRP A O 1
ATOM 2016 N N . PHE A 1 281 ? -2.943 -2.734 16.273 1.00 98.25 281 PHE A N 1
ATOM 2017 C CA . PHE A 1 281 ? -2.529 -3.482 17.459 1.00 98.25 281 PHE A CA 1
ATOM 2018 C C . PHE A 1 281 ? -1.007 -3.517 17.559 1.00 98.25 281 PHE A C 1
ATOM 2020 O O . PHE A 1 281 ? -0.313 -3.706 16.559 1.00 98.25 281 PHE A O 1
ATOM 2027 N N . ASN A 1 282 ? -0.486 -3.420 18.781 1.00 97.88 282 ASN A N 1
ATOM 2028 C CA . ASN A 1 282 ? 0.936 -3.614 19.028 1.00 97.88 282 ASN A CA 1
ATOM 2029 C C . ASN A 1 282 ? 1.221 -5.111 19.041 1.00 97.88 282 ASN A C 1
ATOM 2031 O O . ASN A 1 282 ? 0.644 -5.842 19.850 1.00 97.88 282 ASN A O 1
ATOM 2035 N N . LEU A 1 283 ? 2.092 -5.562 18.141 1.00 98.31 283 LEU A N 1
ATOM 2036 C CA . LEU A 1 283 ? 2.547 -6.948 18.114 1.00 98.31 283 LEU A CA 1
ATOM 2037 C C . LEU A 1 283 ? 3.353 -7.271 19.377 1.00 98.31 283 LEU A C 1
ATOM 2039 O O . LEU A 1 283 ? 3.924 -6.389 20.024 1.00 98.31 283 LEU A O 1
ATOM 2043 N N . GLN A 1 284 ? 3.409 -8.554 19.725 1.00 98.44 284 GLN A N 1
ATOM 2044 C CA . GLN A 1 284 ? 4.249 -9.028 20.814 1.00 98.44 284 GLN A CA 1
ATOM 2045 C C . GLN A 1 284 ? 5.718 -8.669 20.538 1.00 98.44 284 GLN A C 1
ATOM 2047 O O . GLN A 1 284 ? 6.189 -8.748 19.404 1.00 98.44 284 GLN A O 1
ATOM 2052 N N . ALA A 1 285 ? 6.453 -8.281 21.583 1.00 97.69 285 ALA A N 1
ATOM 2053 C CA . ALA A 1 285 ? 7.840 -7.847 21.451 1.00 97.69 285 ALA A CA 1
ATOM 2054 C C . ALA A 1 285 ? 8.703 -8.872 20.689 1.00 97.69 285 ALA A C 1
ATOM 2056 O O . ALA A 1 285 ? 8.697 -10.064 21.004 1.00 97.69 285 ALA A O 1
ATOM 2057 N N . GLY A 1 286 ? 9.456 -8.380 19.704 1.00 97.19 286 GLY A N 1
ATOM 2058 C CA . GLY A 1 286 ? 10.313 -9.185 18.831 1.00 97.19 286 GLY A CA 1
ATOM 2059 C C . GLY A 1 286 ? 9.631 -9.714 17.566 1.00 97.19 286 GLY A C 1
ATOM 2060 O O . GLY A 1 286 ? 10.332 -10.180 16.671 1.00 97.19 286 GLY A O 1
ATOM 2061 N N . ASP A 1 287 ? 8.304 -9.617 17.447 1.00 98.50 287 ASP A N 1
ATOM 2062 C CA . ASP A 1 287 ? 7.612 -9.985 16.214 1.00 98.50 287 ASP A CA 1
ATOM 2063 C C . ASP A 1 287 ? 7.675 -8.846 15.188 1.00 98.50 287 ASP A C 1
ATOM 2065 O O . ASP A 1 287 ? 7.439 -7.681 15.502 1.00 98.50 287 ASP A O 1
ATOM 2069 N N . ILE A 1 288 ? 7.978 -9.202 13.939 1.00 98.06 288 ILE A N 1
ATOM 2070 C CA . ILE A 1 288 ? 8.175 -8.260 12.822 1.00 98.06 288 ILE A CA 1
ATOM 2071 C C . ILE A 1 288 ? 7.078 -8.359 11.757 1.00 98.06 288 ILE A C 1
ATOM 2073 O O . ILE A 1 288 ? 7.191 -7.786 10.676 1.00 98.06 288 ILE A O 1
ATOM 2077 N N . GLY A 1 289 ? 6.037 -9.146 12.012 1.00 98.25 289 GLY A N 1
ATOM 2078 C CA . GLY A 1 289 ? 5.000 -9.403 11.030 1.00 98.25 289 GLY A CA 1
ATOM 2079 C C . GLY A 1 289 ? 4.013 -10.473 11.460 1.00 98.25 289 GLY A C 1
ATOM 2080 O O . GLY A 1 289 ? 4.222 -11.192 12.444 1.00 98.25 289 GLY A O 1
ATOM 2081 N N . VAL A 1 290 ? 2.939 -10.588 10.689 1.00 98.69 290 VAL A N 1
ATOM 2082 C CA . VAL A 1 290 ? 1.782 -11.427 10.992 1.00 98.69 290 VAL A CA 1
ATOM 2083 C C . VAL A 1 290 ? 1.402 -12.252 9.780 1.00 98.69 290 VAL A C 1
ATOM 2085 O O . VAL A 1 290 ? 1.024 -11.713 8.744 1.00 98.69 290 VAL A O 1
ATOM 2088 N N . ARG A 1 291 ? 1.451 -13.573 9.949 1.00 98.50 291 ARG A N 1
ATOM 2089 C CA . ARG A 1 291 ? 1.085 -14.553 8.926 1.00 98.50 291 ARG A CA 1
ATOM 2090 C C . ARG A 1 291 ? -0.418 -14.814 8.883 1.00 98.50 291 ARG A C 1
ATOM 2092 O O . ARG A 1 291 ? -0.974 -15.037 7.815 1.00 98.50 291 ARG A O 1
ATOM 2099 N N . SER A 1 292 ? -1.068 -14.850 10.044 1.00 98.69 292 SER A N 1
ATOM 2100 C CA . SER A 1 292 ? -2.501 -15.139 10.168 1.00 98.69 292 SER A CA 1
ATOM 2101 C C . SER A 1 292 ? -3.040 -14.748 11.541 1.00 98.69 292 SER A C 1
ATOM 2103 O O . SER A 1 292 ? -2.298 -14.750 12.524 1.00 98.69 292 SER A O 1
ATOM 2105 N N . ILE A 1 293 ? -4.341 -14.464 11.614 1.00 98.81 293 ILE A N 1
ATOM 2106 C CA . ILE A 1 293 ? -5.068 -14.183 12.857 1.00 98.81 293 ILE A CA 1
ATOM 2107 C C . ILE A 1 293 ? -5.858 -15.435 13.255 1.00 98.81 293 ILE A C 1
ATOM 2109 O O . ILE A 1 293 ? -6.545 -16.035 12.434 1.00 98.81 293 ILE A O 1
ATOM 2113 N N . GLN A 1 294 ? -5.769 -15.836 14.520 1.00 98.62 294 GLN A N 1
ATOM 2114 C CA . GLN A 1 294 ? -6.517 -16.972 15.067 1.00 98.62 294 GLN A CA 1
ATOM 2115 C C . GLN A 1 294 ? -7.785 -16.531 15.794 1.00 98.62 294 GLN A C 1
ATOM 2117 O O . GLN A 1 294 ? -8.790 -17.240 15.765 1.00 98.62 294 GLN A O 1
ATOM 2122 N N . SER A 1 295 ? -7.761 -15.378 16.463 1.00 98.56 295 SER A N 1
ATOM 2123 C CA . SER A 1 295 ? -8.948 -14.855 17.137 1.00 98.56 295 SER A CA 1
ATOM 2124 C C . SER A 1 295 ? -8.814 -13.389 17.516 1.00 98.56 295 SER A C 1
ATOM 2126 O O . SER A 1 295 ? -7.708 -12.863 17.629 1.00 98.56 295 SER A O 1
ATOM 2128 N N . VAL A 1 296 ? -9.954 -12.749 17.766 1.00 98.50 296 VAL A N 1
ATOM 2129 C CA . VAL A 1 296 ? -10.037 -11.435 18.414 1.00 98.50 296 VAL A CA 1
ATOM 2130 C C . VAL A 1 296 ? -10.864 -11.538 19.691 1.00 98.50 296 VAL A C 1
ATOM 2132 O O . VAL A 1 296 ? -11.909 -12.189 19.714 1.00 98.50 296 VAL A O 1
ATOM 2135 N N . THR A 1 297 ? -10.403 -10.875 20.745 1.00 98.50 297 THR A N 1
ATOM 2136 C CA . THR A 1 297 ? -11.088 -10.764 22.033 1.00 98.50 297 THR A CA 1
ATOM 2137 C C . THR A 1 297 ? -11.292 -9.286 22.332 1.00 98.50 297 THR A C 1
ATOM 2139 O O . THR A 1 297 ? -10.332 -8.537 22.529 1.00 98.50 297 THR A O 1
ATOM 2142 N N . LEU A 1 298 ? -12.551 -8.853 22.348 1.00 97.75 298 LEU A N 1
ATOM 2143 C CA . LEU A 1 298 ? -12.904 -7.487 22.722 1.00 97.75 298 LEU A CA 1
ATOM 2144 C C . LEU A 1 298 ? -12.901 -7.380 24.245 1.00 97.75 298 LEU A C 1
ATOM 2146 O O . LEU A 1 298 ? -13.522 -8.195 24.925 1.00 97.75 298 LEU A O 1
ATOM 2150 N N . ALA A 1 299 ? -12.205 -6.386 24.789 1.00 95.94 299 ALA A N 1
ATOM 2151 C CA . ALA A 1 299 ? -12.100 -6.246 26.240 1.00 95.94 299 ALA A CA 1
ATOM 2152 C C . ALA A 1 299 ? -13.429 -5.877 26.910 1.00 95.94 299 ALA A C 1
ATOM 2154 O O . ALA A 1 299 ? -13.679 -6.236 28.060 1.00 95.94 299 ALA A O 1
ATOM 2155 N N . THR A 1 300 ? -14.287 -5.167 26.185 1.00 95.19 300 THR A N 1
ATOM 2156 C CA . THR A 1 300 ? -15.644 -4.819 26.592 1.00 95.19 300 THR A CA 1
ATOM 2157 C C . THR A 1 300 ? -16.574 -4.935 25.390 1.00 95.19 300 THR A C 1
ATOM 2159 O O . THR A 1 300 ? -16.136 -4.968 24.238 1.00 95.19 300 THR A O 1
ATOM 2162 N N . THR A 1 301 ? -17.876 -5.006 25.658 1.00 94.38 301 THR A N 1
ATOM 2163 C CA . THR A 1 301 ? -18.886 -4.846 24.610 1.00 94.38 301 THR A CA 1
ATOM 2164 C C . THR A 1 301 ? -18.762 -3.460 23.975 1.00 94.38 301 THR A C 1
ATOM 2166 O O . THR A 1 301 ? -18.653 -2.454 24.679 1.00 94.38 301 THR A O 1
ATOM 2169 N N . LEU A 1 302 ? -18.817 -3.402 22.644 1.00 95.88 302 LEU A N 1
ATOM 2170 C CA . LEU A 1 302 ? -18.909 -2.144 21.897 1.00 95.88 302 LEU A CA 1
ATOM 2171 C C . LEU A 1 302 ? -20.368 -1.674 21.756 1.00 95.88 302 LEU A C 1
ATOM 2173 O O . LEU A 1 302 ? -20.631 -0.666 21.104 1.00 95.88 302 LEU A O 1
ATOM 2177 N N . THR A 1 303 ? -21.312 -2.403 22.369 1.00 95.06 303 THR A N 1
ATOM 2178 C CA . THR A 1 303 ? -22.766 -2.159 22.438 1.00 95.06 303 THR A CA 1
ATOM 2179 C C . THR A 1 303 ? -23.506 -2.272 21.102 1.00 95.06 303 THR A C 1
ATOM 2181 O O . THR A 1 303 ? -24.559 -2.900 21.036 1.00 95.06 303 THR A O 1
ATOM 2184 N N . SER A 1 304 ? -22.977 -1.674 20.037 1.00 96.25 304 SER A N 1
ATOM 2185 C CA . SER A 1 304 ? -23.565 -1.622 18.698 1.00 96.25 304 SER A CA 1
ATOM 2186 C C . SER A 1 304 ? -22.491 -1.319 17.645 1.00 96.25 304 SER A C 1
ATOM 2188 O O . SER A 1 304 ? -21.321 -1.139 17.986 1.00 96.25 304 SER A O 1
ATOM 2190 N N . GLY A 1 305 ? -22.893 -1.261 16.375 1.00 96.25 305 GLY A N 1
ATOM 2191 C CA . GLY A 1 305 ? -21.995 -1.004 15.251 1.00 96.25 305 GLY A CA 1
ATOM 2192 C C . GLY A 1 305 ? -21.383 -2.278 14.679 1.00 96.25 305 GLY A C 1
ATOM 2193 O O . GLY A 1 305 ? -21.825 -3.393 14.966 1.00 96.25 305 GLY A O 1
ATOM 2194 N N . SER A 1 306 ? -20.373 -2.108 13.834 1.00 96.88 306 SER A N 1
ATOM 2195 C CA . SER A 1 306 ? -19.682 -3.222 13.192 1.00 96.88 306 SER A CA 1
ATOM 2196 C C . SER A 1 306 ? -18.203 -2.917 13.012 1.00 96.88 306 SER A C 1
ATOM 2198 O O . SER A 1 306 ? -17.801 -1.774 12.784 1.00 96.88 306 SER A O 1
ATOM 2200 N N . ILE A 1 307 ? -17.395 -3.969 13.106 1.00 97.56 307 ILE A N 1
ATOM 2201 C CA . ILE A 1 307 ? -15.944 -3.913 12.953 1.00 97.56 307 ILE A CA 1
ATOM 2202 C C . ILE A 1 307 ? -15.474 -4.945 11.931 1.00 97.56 307 ILE A C 1
ATOM 2204 O O . ILE A 1 307 ? -16.135 -5.956 11.684 1.00 97.56 307 ILE A O 1
ATOM 2208 N N . SER A 1 308 ? -14.293 -4.689 11.393 1.00 98.31 308 SER A N 1
ATOM 2209 C CA . SER A 1 308 ? -13.542 -5.576 10.520 1.00 98.31 308 SER A CA 1
ATOM 2210 C C . SER A 1 308 ? -12.103 -5.642 11.000 1.00 98.31 308 SER A C 1
ATOM 2212 O O . SER A 1 308 ? -11.528 -4.631 11.383 1.00 98.31 308 SER A O 1
ATOM 2214 N N . MET A 1 309 ? -11.507 -6.822 10.961 1.00 98.38 309 MET A N 1
ATOM 2215 C CA . MET A 1 309 ? -10.077 -7.010 11.156 1.00 98.38 309 MET A CA 1
ATOM 2216 C C . MET A 1 309 ? -9.373 -6.942 9.806 1.00 98.38 309 MET A C 1
ATOM 2218 O O . MET A 1 309 ? -9.920 -7.380 8.792 1.00 98.38 309 MET A O 1
ATOM 2222 N N . LEU A 1 310 ? -8.155 -6.412 9.813 1.00 98.31 310 LEU A N 1
ATOM 2223 C CA . LEU A 1 310 ? -7.282 -6.289 8.654 1.00 98.31 310 LEU A CA 1
ATOM 2224 C C . LEU A 1 310 ? -5.907 -6.869 8.977 1.00 98.31 310 LEU A C 1
ATOM 2226 O O . LEU A 1 310 ? -5.391 -6.672 10.078 1.00 98.31 310 LEU A O 1
ATOM 2230 N N . ILE A 1 311 ? -5.296 -7.511 7.984 1.00 98.81 311 ILE A N 1
ATOM 2231 C CA . ILE A 1 311 ? -3.841 -7.679 7.922 1.00 98.81 311 ILE A CA 1
ATOM 2232 C C . ILE A 1 311 ? -3.359 -6.780 6.789 1.00 98.81 311 ILE A C 1
ATOM 2234 O O . ILE A 1 311 ? -3.853 -6.904 5.667 1.00 98.81 311 ILE A O 1
ATOM 2238 N N . ALA A 1 312 ? -2.439 -5.862 7.079 1.00 98.56 312 ALA A N 1
ATOM 2239 C CA . ALA A 1 312 ? -1.989 -4.861 6.117 1.00 98.56 312 ALA A CA 1
ATOM 2240 C C . ALA A 1 312 ? -0.479 -4.626 6.175 1.00 98.56 312 ALA A C 1
ATOM 2242 O O . ALA A 1 312 ? 0.113 -4.674 7.247 1.00 98.56 312 ALA A O 1
ATOM 2243 N N . ARG A 1 313 ? 0.133 -4.321 5.033 1.00 98.19 313 ARG A N 1
ATOM 2244 C CA . ARG A 1 313 ? 1.537 -3.913 4.922 1.00 98.19 313 ARG A CA 1
ATOM 2245 C C . ARG A 1 313 ? 1.617 -2.392 4.811 1.00 98.19 313 ARG A C 1
ATOM 2247 O O . ARG A 1 313 ? 0.947 -1.809 3.960 1.00 98.19 313 ARG A O 1
ATOM 2254 N N . ASP A 1 314 ? 2.442 -1.757 5.639 1.00 96.69 314 ASP A N 1
ATOM 2255 C CA . ASP A 1 314 ? 2.750 -0.329 5.481 1.00 96.69 314 ASP A CA 1
ATOM 2256 C C . ASP A 1 314 ? 3.534 -0.098 4.180 1.00 96.69 314 ASP A C 1
ATOM 2258 O O . ASP A 1 314 ? 4.446 -0.860 3.848 1.00 96.69 314 ASP A O 1
ATOM 2262 N N . ILE A 1 315 ? 3.159 0.934 3.426 1.00 97.44 315 ILE A N 1
ATOM 2263 C CA . ILE A 1 315 ? 3.784 1.278 2.147 1.00 97.44 315 ILE A CA 1
ATOM 2264 C C . ILE A 1 315 ? 4.542 2.588 2.260 1.00 97.44 315 ILE A C 1
ATOM 2266 O O . ILE A 1 315 ? 5.702 2.659 1.867 1.00 97.44 315 ILE A O 1
ATOM 2270 N N . SER A 1 316 ? 3.898 3.653 2.728 1.00 96.62 316 SER A N 1
ATOM 2271 C CA . SER A 1 316 ? 4.546 4.958 2.820 1.00 96.62 316 SER A CA 1
ATOM 2272 C C . SER A 1 316 ? 3.750 5.909 3.696 1.00 96.62 316 SER A C 1
ATOM 2274 O O . SER A 1 316 ? 2.529 6.007 3.575 1.00 96.62 316 SER A O 1
ATOM 2276 N N . MET A 1 317 ? 4.470 6.696 4.494 1.00 95.44 317 MET A N 1
ATOM 2277 C CA . MET A 1 317 ? 3.918 7.843 5.208 1.00 95.44 317 MET A CA 1
ATOM 2278 C C . MET A 1 317 ? 4.445 9.177 4.671 1.00 95.44 317 MET A C 1
ATOM 2280 O O . MET A 1 317 ? 5.603 9.268 4.244 1.00 95.44 317 MET A O 1
ATOM 2284 N N . ILE A 1 318 ? 3.604 10.211 4.727 1.00 96.88 318 ILE A N 1
ATOM 2285 C CA . ILE A 1 318 ? 3.916 11.610 4.391 1.00 96.88 318 ILE A CA 1
ATOM 2286 C C . ILE A 1 318 ? 3.101 12.546 5.295 1.00 96.88 318 ILE A C 1
ATOM 2288 O O . ILE A 1 318 ? 1.988 12.209 5.681 1.00 96.88 318 ILE A O 1
ATOM 2292 N N . GLY A 1 319 ? 3.634 13.712 5.658 1.00 96.12 319 GLY A N 1
ATOM 2293 C CA . GLY A 1 319 ? 2.917 14.707 6.461 1.00 96.12 319 GLY A CA 1
ATOM 2294 C C . GLY A 1 319 ? 2.655 15.985 5.674 1.00 96.12 319 GLY A C 1
ATOM 2295 O O . GLY A 1 319 ? 3.570 16.513 5.045 1.00 96.12 319 GLY A O 1
ATOM 2296 N N . THR A 1 320 ? 1.433 16.509 5.737 1.00 95.44 320 THR A N 1
ATOM 2297 C CA . THR A 1 320 ? 1.111 17.846 5.217 1.00 95.44 320 THR A CA 1
ATOM 2298 C C . THR A 1 320 ? 1.372 18.878 6.308 1.00 95.44 320 THR A C 1
ATOM 2300 O O . THR A 1 320 ? 0.740 18.835 7.366 1.00 95.44 320 THR A O 1
ATOM 2303 N N . THR A 1 321 ? 2.309 19.795 6.075 1.00 92.88 321 THR A N 1
ATOM 2304 C CA . THR A 1 321 ? 2.715 20.821 7.052 1.00 92.88 321 THR A CA 1
ATOM 2305 C C . THR A 1 321 ? 1.999 22.157 6.859 1.00 92.88 321 THR A C 1
ATOM 2307 O O . THR A 1 321 ? 1.995 22.983 7.772 1.00 92.88 321 THR A O 1
ATOM 2310 N N . ILE A 1 322 ? 1.366 22.372 5.703 1.00 95.94 322 ILE A N 1
ATOM 2311 C CA . ILE A 1 322 ? 0.607 23.579 5.365 1.00 95.94 322 ILE A CA 1
ATOM 2312 C C . ILE A 1 322 ? -0.696 23.157 4.681 1.00 95.94 322 ILE A C 1
ATOM 2314 O O . ILE A 1 322 ? -0.677 22.401 3.710 1.00 95.94 322 ILE A O 1
ATOM 2318 N N . ALA A 1 323 ? -1.825 23.668 5.172 1.00 96.12 323 ALA A N 1
ATOM 2319 C CA . ALA A 1 323 ? -3.135 23.326 4.639 1.00 96.12 323 ALA A CA 1
ATOM 2320 C C . ALA A 1 323 ? -3.281 23.829 3.195 1.00 96.12 323 ALA A C 1
ATOM 2322 O O . ALA A 1 323 ? -2.916 24.962 2.881 1.00 96.12 323 ALA A O 1
ATOM 2323 N N . ASN A 1 324 ? -3.869 22.999 2.336 1.00 95.38 324 ASN A N 1
ATOM 2324 C CA . ASN A 1 324 ? -4.089 23.238 0.907 1.00 95.38 324 ASN A CA 1
ATOM 2325 C C . ASN A 1 324 ? -2.805 23.423 0.078 1.00 95.38 324 ASN A C 1
ATOM 2327 O O . ASN A 1 324 ? -2.871 23.897 -1.055 1.00 95.38 324 ASN A O 1
ATOM 2331 N N . VAL A 1 325 ? -1.644 23.037 0.614 1.00 96.19 325 VAL A N 1
ATOM 2332 C CA . VAL A 1 325 ? -0.367 23.032 -0.106 1.00 96.19 325 VAL A CA 1
ATOM 2333 C C . VAL A 1 325 ? 0.154 21.603 -0.170 1.00 96.19 325 VAL A C 1
ATOM 2335 O O . VAL A 1 325 ? 0.176 20.894 0.835 1.00 96.19 325 VAL A O 1
ATOM 2338 N N . SER A 1 326 ? 0.566 21.174 -1.362 1.00 94.88 326 SER A N 1
ATOM 2339 C CA . SER A 1 326 ? 1.093 19.828 -1.568 1.00 94.88 326 SER A CA 1
ATOM 2340 C C . SER A 1 326 ? 2.420 19.631 -0.839 1.00 94.88 326 SER A C 1
ATOM 2342 O O . SER A 1 326 ? 3.361 20.403 -1.017 1.00 94.88 326 SER A O 1
ATOM 2344 N N . ALA A 1 327 ? 2.511 18.554 -0.066 1.00 96.75 327 ALA A N 1
ATOM 2345 C CA . ALA A 1 327 ? 3.764 17.963 0.369 1.00 96.75 327 ALA A CA 1
ATOM 2346 C C . ALA A 1 327 ? 4.210 16.914 -0.657 1.00 96.75 327 ALA A C 1
ATOM 2348 O O . ALA A 1 327 ? 3.379 16.194 -1.214 1.00 96.75 327 ALA A O 1
ATOM 2349 N N . GLN A 1 328 ? 5.520 16.806 -0.873 1.00 96.31 328 GLN A N 1
ATOM 2350 C CA . GLN A 1 328 ? 6.123 15.848 -1.796 1.00 96.31 328 GLN A CA 1
ATOM 2351 C C . GLN A 1 328 ? 7.105 14.947 -1.047 1.00 96.31 328 GLN A C 1
ATOM 2353 O O . GLN A 1 328 ? 7.892 15.407 -0.217 1.00 96.31 328 GLN A O 1
ATOM 2358 N N . LYS A 1 329 ? 7.077 13.654 -1.367 1.00 96.31 329 LYS A N 1
ATOM 2359 C CA . LYS A 1 329 ? 8.049 12.658 -0.924 1.00 96.31 329 LYS A CA 1
ATOM 2360 C C . LYS A 1 329 ? 8.584 11.920 -2.143 1.00 96.31 329 LYS A C 1
ATOM 2362 O O . LYS A 1 329 ? 7.937 11.009 -2.659 1.00 96.31 329 LYS A O 1
ATOM 2367 N N . ILE A 1 330 ? 9.781 12.308 -2.569 1.00 94.75 330 ILE A N 1
ATOM 2368 C CA . ILE A 1 330 ? 10.539 11.604 -3.605 1.00 94.75 330 ILE A CA 1
ATOM 2369 C C . ILE A 1 330 ? 11.205 10.386 -2.965 1.00 94.75 330 ILE A C 1
ATOM 2371 O O . ILE A 1 330 ? 11.832 10.485 -1.909 1.00 94.75 330 ILE A O 1
ATOM 2375 N N . ILE A 1 331 ? 11.060 9.230 -3.601 1.00 93.38 331 ILE A N 1
ATOM 2376 C CA . ILE A 1 331 ? 11.593 7.955 -3.133 1.00 93.38 331 ILE A CA 1
ATOM 2377 C C . ILE A 1 331 ? 12.735 7.553 -4.066 1.00 93.38 331 ILE A C 1
ATOM 2379 O O . ILE A 1 331 ? 12.565 7.464 -5.281 1.00 93.38 331 ILE A O 1
ATOM 2383 N N . GLY A 1 332 ? 13.916 7.320 -3.489 1.00 85.06 332 GLY A N 1
ATOM 2384 C CA . GLY A 1 332 ? 15.108 6.927 -4.240 1.00 85.06 332 GLY A CA 1
ATOM 2385 C C . GLY A 1 332 ? 14.936 5.601 -4.988 1.00 85.06 332 GLY A C 1
ATOM 2386 O O . GLY A 1 332 ? 14.077 4.785 -4.657 1.00 85.06 332 GLY A O 1
ATOM 2387 N N . ALA A 1 333 ? 15.776 5.369 -6.000 1.00 83.62 333 ALA A N 1
ATOM 2388 C CA . ALA A 1 333 ? 15.750 4.132 -6.774 1.00 83.62 333 ALA A CA 1
ATOM 2389 C C . ALA A 1 333 ? 16.075 2.897 -5.896 1.00 83.62 333 ALA A C 1
ATOM 2391 O O . ALA A 1 333 ? 16.969 2.979 -5.056 1.00 83.62 333 ALA A O 1
ATOM 2392 N N . PRO A 1 334 ? 15.397 1.748 -6.094 1.00 82.88 334 PRO A N 1
ATOM 2393 C CA . PRO A 1 334 ? 14.403 1.478 -7.136 1.00 82.88 334 PRO A CA 1
ATOM 2394 C C . PRO A 1 334 ? 12.982 1.994 -6.838 1.00 82.88 334 PRO A C 1
ATOM 2396 O O . PRO A 1 334 ? 12.173 1.998 -7.763 1.00 82.88 334 PRO A O 1
ATOM 2399 N N . GLY A 1 335 ? 12.697 2.478 -5.629 1.00 92.19 335 GLY A N 1
ATOM 2400 C CA . GLY A 1 335 ? 11.363 2.830 -5.133 1.00 92.19 335 GLY A CA 1
ATOM 2401 C C . GLY A 1 335 ? 10.831 1.785 -4.144 1.00 92.19 335 GLY A C 1
ATOM 2402 O O . GLY A 1 335 ? 11.508 0.798 -3.851 1.00 92.19 335 GLY A O 1
ATOM 2403 N N . ILE A 1 336 ? 9.613 1.971 -3.629 1.00 95.06 336 ILE A N 1
ATOM 2404 C CA . ILE A 1 336 ? 8.959 0.999 -2.731 1.00 95.06 336 ILE A CA 1
ATOM 2405 C C . ILE A 1 336 ? 8.146 0.008 -3.560 1.00 95.06 336 ILE A C 1
ATOM 2407 O O . ILE A 1 336 ? 7.277 0.411 -4.329 1.00 95.06 336 ILE A O 1
ATOM 2411 N N . ARG A 1 337 ? 8.401 -1.295 -3.402 1.00 95.19 337 ARG A N 1
ATOM 2412 C CA . ARG A 1 337 ? 7.735 -2.344 -4.188 1.00 95.19 337 ARG A CA 1
ATOM 2413 C C . ARG A 1 337 ? 6.225 -2.391 -3.920 1.00 95.19 337 ARG A C 1
ATOM 2415 O O . ARG A 1 337 ? 5.782 -2.638 -2.791 1.00 95.19 337 ARG A O 1
ATOM 2422 N N . LEU A 1 338 ? 5.446 -2.258 -4.990 1.00 95.88 338 LEU A N 1
ATOM 2423 C CA . LEU A 1 338 ? 4.008 -2.505 -5.031 1.00 95.88 338 LEU A CA 1
ATOM 2424 C C . LEU A 1 338 ? 3.766 -3.828 -5.764 1.00 95.88 338 LEU A C 1
ATOM 2426 O O . LEU A 1 338 ? 4.049 -3.955 -6.954 1.00 95.88 338 LEU A O 1
ATOM 2430 N N . TYR A 1 339 ? 3.278 -4.841 -5.053 1.00 96.06 339 TYR A N 1
ATOM 2431 C CA . TYR A 1 339 ? 3.022 -6.148 -5.654 1.00 96.06 339 TYR A CA 1
ATOM 2432 C C . TYR A 1 339 ? 1.729 -6.132 -6.473 1.00 96.06 339 TYR A C 1
ATOM 2434 O O . TYR A 1 339 ? 0.814 -5.348 -6.205 1.00 96.06 339 TYR A O 1
ATOM 2442 N N . ASN A 1 340 ? 1.633 -7.021 -7.459 1.00 94.81 340 ASN A N 1
ATOM 2443 C CA . ASN A 1 340 ? 0.413 -7.184 -8.247 1.00 94.81 340 ASN A CA 1
ATOM 2444 C C . ASN A 1 340 ? -0.772 -7.529 -7.331 1.00 94.81 340 ASN A C 1
ATOM 2446 O O . ASN A 1 340 ? -0.635 -8.321 -6.397 1.00 94.81 340 ASN A O 1
ATOM 2450 N N . GLY A 1 341 ? -1.921 -6.899 -7.579 1.00 95.06 341 GLY A N 1
ATOM 2451 C CA . GLY A 1 341 ? -3.103 -7.040 -6.727 1.00 95.06 341 GLY A CA 1
ATOM 2452 C C . GLY A 1 341 ? -3.042 -6.296 -5.388 1.00 95.06 341 GLY A C 1
ATOM 2453 O O . GLY A 1 341 ? -3.867 -6.573 -4.523 1.00 95.06 341 GLY A O 1
ATOM 2454 N N . SER A 1 342 ? -2.102 -5.365 -5.177 1.00 96.81 342 SER A N 1
ATOM 2455 C CA . SER A 1 342 ? -2.114 -4.507 -3.976 1.00 96.81 342 SER A CA 1
ATOM 2456 C C . SER A 1 342 ? -3.462 -3.779 -3.844 1.00 96.81 342 SER A C 1
ATOM 2458 O O . SER A 1 342 ? -3.852 -3.037 -4.745 1.00 96.81 342 SER A O 1
ATOM 2460 N N . CYS A 1 343 ? -4.159 -3.954 -2.719 1.00 97.56 343 CYS A N 1
ATOM 2461 C CA . CYS A 1 343 ? -5.300 -3.121 -2.352 1.00 97.56 343 CYS A CA 1
ATOM 2462 C C . CYS A 1 343 ? -4.789 -1.976 -1.477 1.00 97.56 343 CYS A C 1
ATOM 2464 O O . CYS A 1 343 ? -4.801 -2.030 -0.245 1.00 97.56 343 CYS A O 1
ATOM 2466 N N . LEU A 1 344 ? -4.292 -0.935 -2.142 1.00 97.62 344 LEU A N 1
ATOM 2467 C CA . LEU A 1 344 ? -3.718 0.222 -1.477 1.00 97.62 344 LEU A CA 1
ATOM 2468 C C . LEU A 1 344 ? -4.820 1.154 -0.957 1.00 97.62 344 LEU A C 1
ATOM 2470 O O . LEU A 1 344 ? -5.644 1.652 -1.724 1.00 97.62 344 LEU A O 1
ATOM 2474 N N . LEU A 1 345 ? -4.816 1.409 0.347 1.00 97.81 345 LEU A N 1
ATOM 2475 C CA . LEU A 1 345 ? -5.746 2.287 1.049 1.00 97.81 345 LEU A CA 1
ATOM 2476 C C . LEU A 1 345 ? -4.985 3.413 1.756 1.00 97.81 345 LEU A C 1
ATOM 2478 O O . LEU A 1 345 ? -3.771 3.349 1.939 1.00 97.81 345 LEU A O 1
ATOM 2482 N N . HIS A 1 346 ? -5.717 4.452 2.156 1.00 97.69 346 HIS A N 1
ATOM 2483 C CA . HIS A 1 346 ? -5.167 5.629 2.821 1.00 97.69 346 HIS A CA 1
ATOM 2484 C C . HIS A 1 346 ? -5.870 5.882 4.155 1.00 97.69 346 HIS A C 1
ATOM 2486 O O . HIS A 1 346 ? -7.106 5.881 4.239 1.00 97.69 346 HIS A O 1
ATOM 2492 N N . CYS A 1 347 ? -5.083 6.155 5.190 1.00 97.31 347 CYS A N 1
ATOM 2493 C CA . CYS A 1 347 ? -5.559 6.687 6.457 1.00 97.31 347 CYS A CA 1
ATOM 2494 C C . CYS A 1 347 ? -4.688 7.844 6.938 1.00 97.31 347 CYS A C 1
ATOM 2496 O O . CYS A 1 347 ? -3.552 8.010 6.504 1.00 97.31 347 CYS A O 1
ATOM 2498 N N . ILE A 1 348 ? -5.213 8.609 7.885 1.00 97.25 348 ILE A N 1
ATOM 2499 C CA . ILE A 1 348 ? -4.486 9.674 8.565 1.00 97.25 348 ILE A CA 1
ATOM 2500 C C . ILE A 1 348 ? -4.376 9.401 10.055 1.00 97.25 348 ILE A C 1
ATOM 2502 O O . ILE A 1 348 ? -5.276 8.792 10.625 1.00 97.25 348 ILE A O 1
ATOM 2506 N N . VAL A 1 349 ? -3.333 9.928 10.691 1.00 96.38 349 VAL A N 1
ATOM 2507 C CA . VAL A 1 349 ? -3.406 10.332 12.098 1.00 96.38 349 VAL A CA 1
ATOM 2508 C C . VAL A 1 349 ? -4.004 11.729 12.118 1.00 96.38 349 VAL A C 1
ATOM 2510 O O . VAL A 1 349 ? -3.385 12.691 11.648 1.00 96.38 349 VAL A O 1
ATOM 2513 N N . ALA A 1 350 ? -5.223 11.837 12.632 1.00 95.25 350 ALA A N 1
ATOM 2514 C CA . ALA A 1 350 ? -5.933 13.100 12.684 1.00 95.25 350 ALA A CA 1
ATOM 2515 C C . ALA A 1 350 ? -5.253 14.055 13.675 1.00 95.25 350 ALA A C 1
ATOM 2517 O O . ALA A 1 350 ? -4.980 13.698 14.812 1.00 95.25 350 ALA A O 1
ATOM 2518 N N . SER A 1 351 ? -4.999 15.292 13.268 1.00 95.50 351 SER A N 1
ATOM 2519 C CA . SER A 1 351 ? -4.512 16.371 14.148 1.00 95.50 351 SER A CA 1
ATOM 2520 C C . SER A 1 351 ? -5.662 17.227 14.693 1.00 95.50 351 SER A C 1
ATOM 2522 O O . SER A 1 351 ? -5.485 17.988 15.638 1.00 95.50 351 SER A O 1
ATOM 2524 N N . ALA A 1 352 ? -6.839 17.094 14.082 1.00 94.44 352 ALA A N 1
ATOM 2525 C CA . ALA A 1 352 ? -8.070 17.806 14.374 1.00 94.44 352 ALA A CA 1
ATOM 2526 C C . ALA A 1 352 ? -9.259 16.940 13.936 1.00 94.44 352 ALA A C 1
ATOM 2528 O O . ALA A 1 352 ? -9.095 15.980 13.184 1.00 94.44 352 ALA A O 1
ATOM 2529 N N . THR A 1 353 ? -10.459 17.298 14.383 1.00 94.12 353 THR A N 1
ATOM 2530 C CA . THR A 1 353 ? -11.712 16.594 14.061 1.00 94.12 353 THR A CA 1
ATOM 2531 C C . THR A 1 353 ? -12.453 17.213 12.874 1.00 94.12 353 THR A C 1
ATOM 2533 O O . THR A 1 353 ? -13.549 16.790 12.526 1.00 94.12 353 THR A O 1
ATOM 2536 N N . THR A 1 354 ? -11.875 18.217 12.217 1.00 95.00 354 THR A N 1
ATOM 2537 C CA . THR A 1 354 ? -12.474 18.860 11.044 1.00 95.00 354 THR A CA 1
ATOM 2538 C C . THR A 1 354 ? -12.539 17.883 9.866 1.00 95.00 354 THR A C 1
ATOM 2540 O O . THR A 1 354 ? -11.568 17.185 9.567 1.00 95.00 354 THR A O 1
ATOM 2543 N N . ALA A 1 355 ? -13.679 17.842 9.170 1.00 95.62 355 ALA A N 1
ATOM 2544 C CA . ALA A 1 355 ? -13.802 17.105 7.915 1.00 95.62 355 ALA A CA 1
ATOM 2545 C C . ALA A 1 355 ? -12.743 17.594 6.918 1.00 95.62 355 ALA A C 1
ATOM 2547 O O . ALA A 1 355 ? -12.573 18.799 6.728 1.00 95.62 355 ALA A O 1
ATOM 2548 N N . THR A 1 356 ? -12.014 16.660 6.312 1.00 96.62 356 THR A N 1
ATOM 2549 C CA . THR A 1 356 ? -10.811 16.993 5.549 1.00 96.62 356 THR A CA 1
ATOM 2550 C C . THR A 1 356 ? -10.937 16.535 4.111 1.00 96.62 356 THR A C 1
ATOM 2552 O O . THR A 1 356 ? -11.268 15.386 3.827 1.00 96.62 356 THR A O 1
ATOM 2555 N N . PHE A 1 357 ? -10.658 17.451 3.192 1.00 97.12 357 PHE A N 1
ATOM 2556 C CA . PHE A 1 357 ? -10.463 17.129 1.793 1.00 97.12 357 PHE A CA 1
ATOM 2557 C C . PHE A 1 357 ? -9.008 16.724 1.571 1.00 97.12 357 PHE A C 1
ATOM 2559 O O . PHE A 1 357 ? -8.100 17.417 2.027 1.00 97.12 357 PHE A O 1
ATOM 2566 N N . PHE A 1 358 ? -8.800 15.612 0.876 1.00 97.25 358 PHE A N 1
ATOM 2567 C CA . PHE A 1 358 ? -7.493 15.076 0.517 1.00 97.25 358 PHE A CA 1
ATOM 2568 C C . PHE A 1 358 ? -7.386 15.011 -0.998 1.00 97.25 358 PHE A C 1
ATOM 2570 O O . PHE A 1 358 ? -8.310 14.521 -1.648 1.00 97.25 358 PHE A O 1
ATOM 2577 N N . ASN A 1 359 ? -6.257 15.428 -1.557 1.00 96.06 3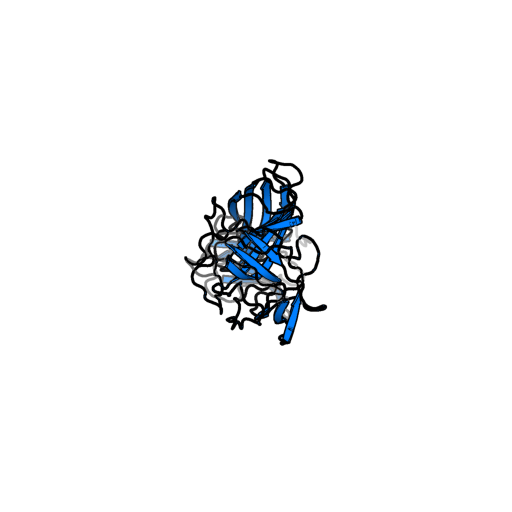59 ASN A N 1
ATOM 2578 C CA . ASN A 1 359 ? -5.960 15.257 -2.972 1.00 96.06 359 ASN A CA 1
ATOM 2579 C C . ASN A 1 359 ? -4.463 15.050 -3.183 1.00 96.06 359 ASN A C 1
ATOM 2581 O O . ASN A 1 359 ? -3.641 15.680 -2.530 1.00 96.06 359 ASN A O 1
ATOM 2585 N N . GLY A 1 360 ? -4.091 14.174 -4.099 1.00 95.38 360 GLY A N 1
ATOM 2586 C CA . GLY A 1 360 ? -2.703 13.819 -4.324 1.00 95.38 360 GLY A CA 1
ATOM 2587 C C . GLY A 1 360 ? -2.531 12.880 -5.500 1.00 95.38 360 GLY A C 1
ATOM 2588 O O . GLY A 1 360 ? -3.483 12.565 -6.214 1.00 95.38 360 GLY A O 1
ATOM 2589 N N . GLU A 1 361 ? -1.306 12.420 -5.678 1.00 95.38 361 GLU A N 1
ATOM 2590 C CA . GLU A 1 361 ? -0.949 11.433 -6.683 1.00 95.38 361 GLU A CA 1
ATOM 2591 C C . GLU A 1 361 ? 0.182 10.530 -6.195 1.00 95.38 361 GLU A C 1
ATOM 2593 O O . GLU A 1 361 ? 1.023 10.913 -5.375 1.00 95.38 361 GLU A O 1
ATOM 2598 N N . LEU A 1 362 ? 0.170 9.300 -6.700 1.00 96.19 362 LEU A N 1
ATOM 2599 C CA . LEU A 1 362 ? 1.227 8.321 -6.513 1.00 96.19 362 LEU A CA 1
ATOM 2600 C C . LEU A 1 362 ? 1.894 8.087 -7.862 1.00 96.19 362 LEU A C 1
ATOM 2602 O O . LEU A 1 362 ? 1.238 7.617 -8.793 1.00 96.19 362 LEU A O 1
ATOM 2606 N N . THR A 1 363 ? 3.190 8.364 -7.962 1.00 94.94 363 THR A N 1
ATOM 2607 C CA . THR A 1 363 ? 3.967 8.034 -9.160 1.00 94.94 363 THR A CA 1
ATOM 2608 C C . THR A 1 363 ? 4.511 6.628 -9.010 1.00 94.94 363 THR A C 1
ATOM 2610 O O . THR A 1 363 ? 5.331 6.349 -8.128 1.00 94.94 363 THR A O 1
ATOM 2613 N N . VAL A 1 364 ? 4.042 5.737 -9.876 1.00 93.75 364 VAL A N 1
ATOM 2614 C CA . VAL A 1 364 ? 4.458 4.339 -9.924 1.00 93.75 364 VAL A CA 1
ATOM 2615 C C . VAL A 1 364 ? 5.238 4.102 -11.206 1.00 93.75 364 VAL A C 1
ATOM 2617 O O . VAL A 1 364 ? 4.847 4.571 -12.268 1.00 93.75 364 VAL A O 1
ATOM 2620 N N . MET A 1 365 ? 6.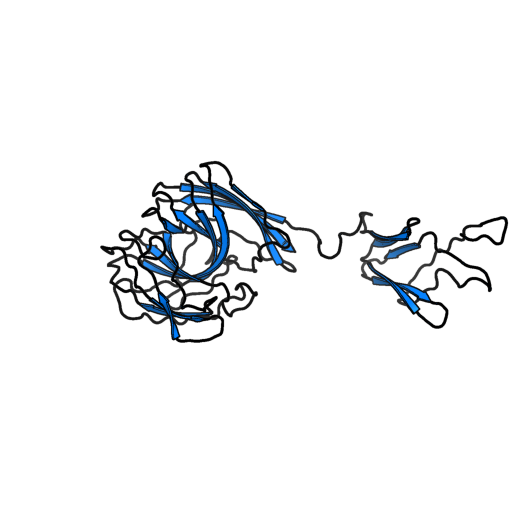351 3.383 -11.106 1.00 90.81 365 MET A N 1
ATOM 2621 C CA . MET A 1 365 ? 7.149 2.959 -12.251 1.00 90.81 365 MET A CA 1
ATOM 2622 C C . MET A 1 365 ? 7.215 1.437 -12.299 1.00 90.81 365 MET A C 1
ATOM 2624 O O . MET A 1 365 ? 7.608 0.804 -11.317 1.00 90.81 365 MET A O 1
ATOM 2628 N N . GLU A 1 366 ? 6.860 0.861 -13.444 1.00 87.81 366 GLU A N 1
ATOM 2629 C CA . GLU A 1 366 ? 7.164 -0.535 -13.766 1.00 87.81 366 GLU A CA 1
ATOM 2630 C C . GLU A 1 366 ? 8.657 -0.650 -14.127 1.00 87.81 366 GLU A C 1
ATOM 2632 O O . GLU A 1 366 ? 9.167 0.176 -14.892 1.00 87.81 366 GLU A O 1
ATOM 2637 N N . LYS A 1 367 ? 9.362 -1.619 -13.530 1.00 80.25 367 LYS A N 1
ATOM 2638 C CA . LYS A 1 367 ? 10.791 -1.893 -13.752 1.00 80.25 367 LYS A CA 1
ATOM 2639 C C . LYS A 1 367 ? 11.075 -3.379 -13.873 1.00 80.25 367 LYS A C 1
ATOM 2641 O O . LYS A 1 367 ? 10.461 -4.154 -13.100 1.00 80.25 367 LYS A O 1
#

Secondary structure (DSSP, 8-state):
---SSS------------SSS---SSPPPPTT-------EEEE---SS--EEEEEEEE-SS-EEEEEEEEEPTT-EEEE-TTS-EEEE-TTSSBPPPTT----EEEEEEEEEEPPPPSSTT-EEEGGGSEEES------S--TT-EE--TTSGGGBTBB--PPPSSS-EEEEEEEEEESS--EEEEEEEEEE-----TT--S-EE--PPPPPS-STTSSSS-BTEEEEEEEEE----SS-B---EEEEEETT---SEEEE--SSTTSSB-TT--TTEEEEPBPPTT--BEEEEEEEE-SS---S-EEEEEEEEEEEEEE--STTS-EEEE--TT-EEE-TT-EEEEEEE-SSSS--EEEEEEEEEE-

Radius of gyration: 30.12 Å; chains: 1; bounding box: 81×43×73 Å

Sequence (367 aa):
MDVSGSTITPDRKNTLITTATTTTVVGSPAASTQRNVKALYIANNSLGGSTEVAVVHTDGTNVVELMQFILLPGENMTFNEEGGWRHRDRNGADYPPSGLGSYTGNAIPFMKTGTAADVAGCWYCTSKDAGFPGAWAVGTSGVNGRVTDGTVAADYGCIPVKSASVGGNYLTELQIASSVNHSHMFFDALWVNNGLTVTTTTAQSITTPTLPARDVNGTTNGEGCMIALLVTATLGNAAAIANSTVSYTNSAGTAGRTATLTAIAGSQIPQTALIGTIVWFNLQAGDIGVRSIQSVTLATTLTSGSISMLIARDISMIGTTIANVSAQKIIGAPGIRLYNGSCLLHCIVASATTATFFNGELTVMEK

pLDDT: mean 91.68, std 10.01, range [41.31, 98.88]

Foldseek 3Di:
DDDPDDDDDDDDDDDDDDDPDDDDRDDDDDPPDDDDDQKDKDAQQDPFDWDKDWDWDDPPPDIDTPDIDTHTHQKMWMQHNVRDIFTADNVGHTDPPVVPPDWPKDKQKDWFQFAFAPDFQFKFFRQQTQDPQGRQDQPAQAQQWDFFFCVDPNLRSFRRDAAFPPQGKFFFKWKKAKQAWWKKFKKFWFTKHWDDALAAQDWDFYNHDQTQLFAQVSHSLFFQKWKKKAFQAKFQAQAKFFFKKWFFQFSVRRGGWIWTFHPDRLRIQGRTRHHRGMHTTHTDPPGRGTNTTGTIGGNHRSVDGIMMMTIIHTFDMDIDPDHPDMDMDGHDPPHTDDHRRGRMTMMTNHNGRHRMIMIIITIMTTD